Protein AF-A0A4Q5QTH7-F1 (afdb_monomer_lite)

Structure (mmCIF, N/CA/C/O backbone):
data_AF-A0A4Q5QTH7-F1
#
_entry.id   AF-A0A4Q5QTH7-F1
#
loop_
_atom_site.group_PDB
_atom_site.id
_atom_site.type_symbol
_atom_site.label_atom_id
_atom_site.label_alt_id
_atom_site.label_comp_id
_atom_site.label_asym_id
_atom_site.label_entity_id
_atom_site.label_seq_id
_atom_site.pdbx_PDB_ins_code
_atom_site.Cartn_x
_atom_site.Cartn_y
_atom_site.Cartn_z
_atom_site.occupancy
_atom_site.B_iso_or_equiv
_atom_site.auth_seq_id
_atom_site.auth_comp_id
_atom_site.auth_asym_id
_atom_site.auth_atom_id
_atom_site.pdbx_PDB_model_num
ATOM 1 N N . MET A 1 1 ? 32.633 -21.355 -41.046 1.00 41.00 1 MET A N 1
ATOM 2 C CA . MET A 1 1 ? 32.761 -20.347 -39.977 1.00 41.00 1 MET A CA 1
ATOM 3 C C . MET A 1 1 ? 32.276 -21.017 -38.715 1.00 41.00 1 MET A C 1
ATOM 5 O O . MET A 1 1 ? 31.146 -21.475 -38.697 1.00 41.00 1 MET A O 1
ATOM 9 N N . THR A 1 2 ? 33.165 -21.225 -37.752 1.00 43.25 2 THR A N 1
ATOM 10 C CA . THR A 1 2 ? 32.831 -21.816 -36.454 1.00 43.25 2 THR A CA 1
ATOM 11 C C . THR A 1 2 ? 31.879 -20.875 -35.725 1.00 43.25 2 THR A C 1
ATOM 13 O O . THR A 1 2 ? 32.280 -19.753 -35.422 1.00 43.25 2 THR A O 1
ATOM 16 N N . GLU A 1 3 ? 30.641 -21.305 -35.476 1.00 48.81 3 GLU A N 1
ATOM 17 C CA . GLU A 1 3 ? 29.753 -20.651 -34.514 1.00 48.81 3 GLU A CA 1
ATOM 18 C C . GLU A 1 3 ? 30.485 -20.621 -33.170 1.00 48.81 3 GLU A C 1
ATOM 20 O O . GLU A 1 3 ? 30.656 -21.641 -32.500 1.00 48.81 3 GLU A O 1
ATOM 25 N N . HIS A 1 4 ? 31.020 -19.460 -32.798 1.00 58.44 4 HIS A N 1
ATOM 26 C CA . HIS A 1 4 ? 31.373 -19.224 -31.411 1.00 58.44 4 HIS A CA 1
ATOM 27 C C . HIS A 1 4 ? 30.056 -19.227 -30.644 1.00 58.44 4 HIS A C 1
ATOM 29 O O . HIS A 1 4 ? 29.293 -18.275 -30.756 1.00 58.44 4 HIS A O 1
ATOM 35 N N . ASN A 1 5 ? 29.784 -20.314 -29.912 1.00 58.47 5 ASN A N 1
ATOM 36 C CA . ASN A 1 5 ? 28.725 -20.352 -28.909 1.00 58.47 5 ASN A CA 1
ATOM 37 C C . ASN A 1 5 ? 28.879 -19.108 -28.032 1.00 58.47 5 ASN A C 1
ATOM 39 O O . ASN A 1 5 ? 29.852 -18.997 -27.278 1.00 58.47 5 ASN A O 1
ATOM 43 N N . ILE A 1 6 ? 27.956 -18.161 -28.192 1.00 60.72 6 ILE A N 1
ATOM 44 C CA . ILE A 1 6 ? 27.879 -16.956 -27.376 1.00 60.72 6 ILE A CA 1
ATOM 45 C C . ILE A 1 6 ? 27.699 -17.451 -25.944 1.00 60.72 6 ILE A C 1
ATOM 47 O O . ILE A 1 6 ? 26.790 -18.218 -25.632 1.00 60.72 6 ILE A O 1
ATOM 51 N N . ARG A 1 7 ? 28.678 -17.150 -25.094 1.00 61.97 7 ARG A N 1
ATOM 52 C CA . ARG A 1 7 ? 28.708 -17.658 -23.728 1.00 61.97 7 ARG A CA 1
ATOM 53 C C . ARG A 1 7 ? 27.873 -16.707 -22.885 1.00 61.97 7 ARG A C 1
ATOM 55 O O . ARG A 1 7 ? 28.372 -15.642 -22.535 1.00 61.97 7 ARG A O 1
ATOM 62 N N . ASN A 1 8 ? 26.640 -17.098 -22.574 1.00 69.25 8 ASN A N 1
ATOM 63 C CA . ASN A 1 8 ? 25.758 -16.328 -21.697 1.00 69.25 8 ASN A CA 1
ATOM 64 C C . ASN A 1 8 ? 26.494 -15.980 -20.396 1.00 69.25 8 ASN A C 1
ATOM 66 O O . ASN A 1 8 ? 27.063 -16.855 -19.728 1.00 69.25 8 ASN A O 1
ATOM 70 N N . PHE A 1 9 ? 26.526 -14.691 -20.063 1.00 83.19 9 PHE A N 1
ATOM 71 C CA . PHE A 1 9 ? 27.182 -14.200 -18.859 1.00 83.19 9 PHE A CA 1
ATOM 72 C C . PHE A 1 9 ? 26.197 -14.269 -17.698 1.00 83.19 9 PHE A C 1
ATOM 74 O O . PHE A 1 9 ? 25.163 -13.607 -17.705 1.00 83.19 9 PHE A O 1
ATOM 81 N N . ALA A 1 10 ? 26.529 -15.072 -16.688 1.00 87.06 10 ALA A N 1
ATOM 82 C CA . ALA A 1 10 ? 25.756 -15.136 -15.458 1.00 87.06 10 ALA A CA 1
ATOM 83 C C . ALA A 1 10 ? 26.236 -14.053 -14.479 1.00 87.06 10 ALA A C 1
ATOM 85 O O . ALA A 1 10 ? 27.393 -14.074 -14.048 1.00 87.06 10 ALA A O 1
ATOM 86 N N . ILE A 1 11 ? 25.351 -13.130 -14.103 1.00 92.31 11 ILE A N 1
ATOM 87 C CA . ILE A 1 11 ? 25.601 -12.097 -13.092 1.00 92.31 11 ILE A CA 1
ATOM 88 C C . ILE A 1 11 ? 24.701 -12.346 -11.887 1.00 92.31 11 ILE A C 1
ATOM 90 O O . ILE A 1 11 ? 23.511 -12.620 -12.012 1.00 92.31 11 ILE A O 1
ATOM 94 N N . ASN A 1 12 ? 25.281 -12.237 -10.695 1.00 90.31 12 ASN A N 1
ATOM 95 C CA . ASN A 1 12 ? 24.546 -12.322 -9.443 1.00 90.31 12 ASN A CA 1
ATOM 96 C C . ASN A 1 12 ? 24.307 -10.908 -8.908 1.00 90.31 12 ASN A C 1
ATOM 98 O O . ASN A 1 12 ? 25.250 -10.223 -8.512 1.00 90.31 12 ASN A O 1
ATOM 102 N N . PHE A 1 13 ? 23.052 -10.479 -8.905 1.00 89.62 13 PHE A N 1
ATOM 103 C CA . PHE A 1 13 ? 22.629 -9.200 -8.359 1.00 89.62 13 PHE A CA 1
ATOM 104 C C . PHE A 1 13 ? 22.101 -9.409 -6.936 1.00 89.62 13 PHE A C 1
ATOM 106 O O . PHE A 1 13 ? 21.107 -10.104 -6.732 1.00 89.62 13 PHE A O 1
ATOM 113 N N . GLY A 1 14 ? 22.770 -8.814 -5.945 1.00 86.75 14 GLY A N 1
ATOM 114 C CA . GLY A 1 14 ? 22.436 -8.963 -4.525 1.00 86.75 14 GLY A CA 1
ATOM 115 C C . GLY A 1 14 ? 23.261 -10.040 -3.792 1.00 86.75 14 GLY A C 1
ATOM 116 O O . GLY A 1 14 ? 24.240 -10.555 -4.334 1.00 86.75 14 GLY A O 1
ATOM 117 N N . PRO A 1 15 ? 22.923 -10.371 -2.529 1.00 80.31 15 PRO A N 1
ATOM 118 C CA . PRO A 1 15 ? 21.729 -9.939 -1.794 1.00 80.31 15 PRO A CA 1
ATOM 119 C C . PRO A 1 15 ? 21.797 -8.503 -1.255 1.00 80.31 15 PRO A C 1
ATOM 121 O O . PRO A 1 15 ? 20.768 -7.941 -0.900 1.00 80.31 15 PRO A O 1
ATOM 124 N N . GLN A 1 16 ? 22.992 -7.906 -1.204 1.00 88.19 16 GLN A N 1
ATOM 125 C CA . GLN A 1 16 ? 23.204 -6.532 -0.752 1.00 88.19 16 GLN A CA 1
ATOM 126 C C . GLN A 1 16 ? 23.424 -5.618 -1.961 1.00 88.19 16 GLN A C 1
ATOM 128 O O . GLN A 1 16 ? 24.524 -5.542 -2.502 1.00 88.19 16 GLN A O 1
ATOM 133 N N . HIS A 1 17 ? 22.368 -4.934 -2.394 1.00 89.25 17 HIS A N 1
ATOM 134 C CA . HIS A 1 17 ? 22.435 -3.918 -3.442 1.00 89.25 17 HIS A CA 1
ATOM 135 C C . HIS A 1 17 ? 21.378 -2.831 -3.172 1.00 89.25 17 HIS A C 1
ATOM 137 O O . HIS A 1 17 ? 20.267 -3.190 -2.785 1.00 89.25 17 HIS A O 1
ATOM 143 N N . PRO A 1 18 ? 21.664 -1.529 -3.383 1.00 86.50 18 PRO A N 1
ATOM 144 C CA . PRO A 1 18 ? 20.708 -0.452 -3.096 1.00 86.50 18 PRO A CA 1
ATOM 145 C C . PRO A 1 18 ? 19.332 -0.644 -3.750 1.00 86.50 18 PRO A C 1
ATOM 147 O O . PRO A 1 18 ? 18.316 -0.559 -3.073 1.00 86.50 18 PRO A O 1
ATOM 150 N N . ALA A 1 19 ? 19.302 -1.018 -5.032 1.00 86.44 19 ALA A N 1
ATOM 151 C CA . ALA A 1 19 ? 18.059 -1.248 -5.778 1.00 86.44 19 ALA A CA 1
ATOM 152 C C . ALA A 1 19 ? 17.336 -2.579 -5.453 1.00 86.44 19 ALA A C 1
ATOM 154 O O . ALA A 1 19 ? 16.327 -2.897 -6.072 1.00 86.44 19 ALA A O 1
ATOM 155 N N . ALA A 1 20 ? 17.840 -3.386 -4.510 1.00 86.12 20 ALA A N 1
ATOM 156 C CA . ALA A 1 20 ? 17.169 -4.618 -4.079 1.00 86.12 20 ALA A CA 1
ATOM 157 C C . ALA A 1 20 ? 16.092 -4.375 -3.004 1.00 86.12 20 ALA A C 1
ATOM 159 O O . ALA A 1 20 ? 15.311 -5.286 -2.735 1.00 86.12 20 ALA A O 1
ATOM 160 N N . HIS A 1 21 ? 16.068 -3.185 -2.380 1.00 87.62 21 HIS A N 1
ATOM 161 C CA . HIS A 1 21 ? 15.090 -2.768 -1.357 1.00 87.62 21 HIS A CA 1
ATOM 162 C C . HIS A 1 21 ? 14.773 -3.840 -0.309 1.00 87.62 21 HIS A C 1
ATOM 164 O O . HIS A 1 21 ? 13.626 -4.220 -0.091 1.00 87.62 21 HIS A O 1
ATOM 170 N N . GLY A 1 22 ? 15.819 -4.343 0.346 1.00 87.50 22 GLY A N 1
ATOM 171 C CA . GLY A 1 22 ? 15.727 -5.428 1.316 1.00 87.50 22 GLY A CA 1
ATOM 172 C C . GLY A 1 22 ? 16.774 -6.491 1.024 1.00 87.50 22 GLY A C 1
ATOM 173 O O . GLY A 1 22 ? 17.955 -6.181 0.890 1.00 87.50 22 GLY A O 1
ATOM 174 N N . VAL A 1 23 ? 16.342 -7.749 0.947 1.00 89.75 23 VAL A N 1
ATOM 175 C CA . VAL A 1 23 ? 17.214 -8.897 0.673 1.00 89.75 23 VAL A CA 1
ATOM 176 C C . VAL A 1 23 ? 16.673 -9.690 -0.509 1.00 89.75 23 VAL A C 1
ATOM 178 O O . VAL A 1 23 ? 15.813 -10.556 -0.362 1.00 89.75 23 VAL A O 1
ATOM 181 N N . LEU A 1 24 ? 17.196 -9.390 -1.695 1.00 93.00 24 LEU A N 1
ATOM 182 C CA . LEU A 1 24 ? 16.836 -10.066 -2.936 1.00 93.00 24 LEU A CA 1
ATOM 183 C C . LEU A 1 24 ? 18.104 -10.468 -3.676 1.00 93.00 24 LEU A C 1
ATOM 185 O O . LEU A 1 24 ? 19.009 -9.655 -3.852 1.00 93.00 24 LEU A O 1
ATOM 189 N N . ARG A 1 25 ? 18.152 -11.723 -4.120 1.00 93.81 25 ARG A N 1
ATOM 190 C CA . ARG A 1 25 ? 19.216 -12.241 -4.971 1.00 93.81 25 ARG A CA 1
ATOM 191 C C . ARG A 1 25 ? 18.622 -12.605 -6.328 1.00 93.81 25 ARG A C 1
ATOM 193 O O . ARG A 1 25 ? 17.749 -13.461 -6.392 1.00 93.81 25 ARG A O 1
ATOM 200 N N . LEU A 1 26 ? 19.098 -11.983 -7.399 1.00 94.31 26 LEU A N 1
ATOM 201 C CA . LEU A 1 26 ? 18.708 -12.306 -8.771 1.00 94.31 26 LEU A CA 1
ATOM 202 C C . LEU A 1 26 ? 19.907 -12.911 -9.497 1.00 94.31 26 LEU A C 1
ATOM 204 O O . LEU A 1 26 ? 20.957 -12.274 -9.601 1.00 94.31 26 LEU A O 1
ATOM 208 N N . VAL A 1 27 ? 19.752 -14.131 -10.003 1.00 94.00 27 VAL A N 1
ATOM 209 C CA . VAL A 1 27 ? 20.721 -14.731 -10.923 1.00 94.00 27 VAL A CA 1
ATOM 210 C C . VAL A 1 27 ? 20.257 -14.411 -12.339 1.00 94.00 27 VAL A C 1
ATOM 212 O O . VAL A 1 27 ? 19.220 -14.901 -12.783 1.00 94.00 27 VAL A O 1
ATOM 215 N N . LEU A 1 28 ? 20.994 -13.533 -13.013 1.00 94.12 28 LEU A N 1
ATOM 216 C CA . LEU A 1 28 ? 20.686 -13.039 -14.351 1.00 94.12 28 LEU A CA 1
ATOM 217 C C . LEU A 1 28 ? 21.586 -13.729 -15.369 1.00 94.12 28 LEU A C 1
ATOM 219 O O . LEU A 1 28 ? 22.801 -13.751 -15.188 1.00 94.12 28 LEU A O 1
ATOM 223 N N . GLU A 1 29 ? 21.001 -14.250 -16.440 1.00 93.62 29 GLU A N 1
ATOM 224 C CA . GLU A 1 29 ? 21.725 -14.718 -17.621 1.00 93.62 29 GLU A CA 1
ATOM 225 C C . GLU A 1 29 ? 21.546 -13.684 -18.727 1.00 93.62 29 GLU A C 1
ATOM 227 O O . GLU A 1 29 ? 20.421 -13.381 -19.134 1.00 93.62 29 GLU A O 1
ATOM 232 N N . LEU A 1 30 ? 22.667 -13.103 -19.151 1.00 92.25 30 LEU A N 1
ATOM 233 C CA . LEU A 1 30 ? 22.705 -11.984 -20.082 1.00 92.25 30 LEU A CA 1
ATOM 234 C C . LEU A 1 30 ? 23.365 -12.392 -21.401 1.00 92.25 30 LEU A C 1
ATOM 236 O O . LEU A 1 30 ? 24.428 -13.026 -21.392 1.00 92.25 30 LEU A O 1
ATOM 240 N N . ASP A 1 31 ? 22.774 -11.934 -22.503 1.00 90.56 31 ASP A N 1
ATOM 241 C CA . ASP A 1 31 ? 23.424 -11.824 -23.808 1.00 90.56 31 ASP A CA 1
ATOM 242 C C . ASP A 1 31 ? 23.703 -10.339 -24.092 1.00 90.56 31 ASP A C 1
ATOM 244 O O . ASP A 1 31 ? 22.819 -9.554 -24.449 1.00 90.5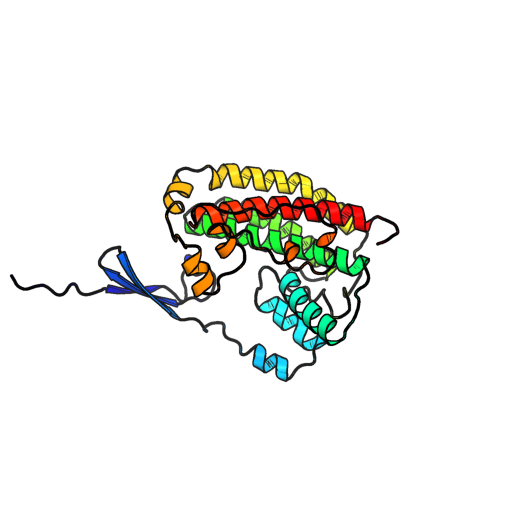6 31 ASP A O 1
ATOM 248 N N . GLY A 1 32 ? 24.939 -9.914 -23.817 1.00 89.38 32 GLY A N 1
ATOM 249 C CA . GLY A 1 32 ? 25.312 -8.501 -23.829 1.00 89.38 32 GLY A CA 1
ATOM 250 C C . GLY A 1 32 ? 24.527 -7.693 -22.788 1.00 89.38 32 GLY A C 1
ATOM 251 O O . GLY A 1 32 ? 24.768 -7.823 -21.589 1.00 89.38 32 GLY A O 1
ATOM 252 N N . GLU A 1 33 ? 23.611 -6.841 -23.256 1.00 90.69 33 GLU A N 1
ATOM 253 C CA . GLU A 1 33 ? 22.727 -6.008 -22.419 1.00 90.69 33 GLU A CA 1
ATOM 254 C C . GLU A 1 33 ? 21.307 -6.588 -22.277 1.00 90.69 33 GLU A C 1
ATOM 256 O O . GLU A 1 33 ? 20.507 -6.082 -21.488 1.00 90.69 33 GLU A O 1
ATOM 261 N N . ILE A 1 34 ? 20.976 -7.643 -23.031 1.00 92.44 34 ILE A N 1
ATOM 262 C CA . ILE A 1 34 ? 19.650 -8.265 -23.035 1.00 92.44 34 ILE A CA 1
ATOM 263 C C . ILE A 1 34 ? 19.598 -9.337 -21.944 1.00 92.44 34 ILE A C 1
ATOM 265 O O . ILE A 1 34 ? 20.469 -10.202 -21.854 1.00 92.44 34 ILE A O 1
ATOM 269 N N . VAL A 1 35 ? 18.553 -9.290 -21.115 1.00 93.81 35 VAL A N 1
ATOM 270 C CA . VAL A 1 35 ? 18.281 -10.320 -20.104 1.00 93.81 35 VAL A CA 1
ATOM 271 C C . VAL A 1 35 ? 17.532 -11.476 -20.767 1.00 93.81 35 VAL A C 1
ATOM 273 O O . VAL A 1 35 ? 16.372 -11.315 -21.136 1.00 93.81 35 VAL A O 1
ATOM 276 N N . GLU A 1 36 ? 18.169 -12.642 -20.893 1.00 93.69 36 GLU A N 1
ATOM 277 C CA . GLU A 1 36 ? 17.516 -13.847 -21.428 1.00 93.69 36 GLU A CA 1
ATOM 278 C C . GLU A 1 36 ? 16.757 -14.615 -20.344 1.00 93.69 36 GLU A C 1
ATOM 280 O O . GLU A 1 36 ? 15.660 -15.126 -20.575 1.00 93.69 36 GLU A O 1
ATOM 285 N N . ARG A 1 37 ? 17.336 -14.695 -19.140 1.00 94.12 37 ARG A N 1
ATOM 286 C CA . ARG A 1 37 ? 16.732 -15.394 -18.004 1.00 94.12 37 ARG A CA 1
ATOM 287 C C . ARG A 1 37 ? 17.010 -14.671 -16.699 1.00 94.12 37 ARG A C 1
ATOM 289 O O . ARG A 1 37 ? 18.123 -14.218 -16.444 1.00 94.12 37 ARG A O 1
ATOM 296 N N . VAL A 1 38 ? 15.996 -14.636 -15.840 1.00 94.75 38 VAL A N 1
ATOM 297 C CA . VAL A 1 38 ? 16.111 -14.208 -14.446 1.00 94.75 38 VAL A CA 1
ATOM 298 C C . VAL A 1 38 ? 15.614 -15.322 -13.534 1.00 94.75 38 VAL A C 1
ATOM 300 O O . VAL A 1 38 ? 14.509 -15.829 -13.709 1.00 94.75 38 VAL A O 1
ATOM 303 N N . ASP A 1 39 ? 16.436 -15.697 -12.560 1.00 95.56 39 ASP A N 1
ATOM 304 C CA . ASP A 1 39 ? 16.072 -16.623 -11.489 1.00 95.56 39 ASP A CA 1
ATOM 305 C C . ASP A 1 39 ? 16.113 -15.882 -10.135 1.00 95.56 39 ASP A C 1
ATOM 307 O O . ASP A 1 39 ? 17.201 -15.624 -9.596 1.00 95.56 39 ASP A O 1
ATOM 311 N N . PRO A 1 40 ? 14.950 -15.448 -9.605 1.00 95.25 40 PRO A N 1
ATOM 312 C CA . PRO A 1 40 ? 14.865 -14.734 -8.339 1.00 95.25 40 PRO A CA 1
ATOM 313 C C . PRO A 1 40 ? 14.928 -15.690 -7.142 1.00 95.25 40 PRO A C 1
ATOM 315 O O . PRO A 1 40 ? 13.972 -16.389 -6.806 1.00 95.25 40 PRO A O 1
ATOM 318 N N . HIS A 1 41 ? 16.049 -15.663 -6.427 1.00 94.69 41 HIS A N 1
ATOM 319 C CA . HIS A 1 41 ? 16.258 -16.435 -5.203 1.00 94.69 41 HIS A CA 1
ATOM 320 C C . HIS A 1 41 ? 15.689 -15.663 -4.011 1.00 94.69 41 HIS A C 1
ATOM 322 O O . HIS A 1 41 ? 16.315 -14.743 -3.474 1.00 94.69 41 HIS A O 1
ATOM 328 N N . ILE A 1 42 ? 14.483 -16.052 -3.601 1.00 95.12 42 ILE A N 1
ATOM 329 C CA . ILE A 1 42 ? 13.778 -15.518 -2.428 1.00 95.12 42 ILE A CA 1
ATOM 330 C C . ILE A 1 42 ? 13.987 -16.403 -1.188 1.00 95.12 42 ILE A C 1
ATOM 332 O O . ILE A 1 42 ? 14.631 -17.447 -1.240 1.00 95.12 42 ILE A O 1
ATOM 336 N N . GLY A 1 43 ? 13.443 -15.982 -0.042 1.00 94.00 43 GLY A N 1
ATOM 337 C CA . GLY A 1 43 ? 13.485 -16.757 1.206 1.00 94.00 43 GLY A CA 1
ATOM 338 C C . GLY A 1 43 ? 14.570 -16.329 2.198 1.00 94.00 43 GLY A C 1
ATOM 339 O O . GLY A 1 43 ? 14.577 -16.805 3.327 1.00 94.00 43 GLY A O 1
ATOM 340 N N . LEU A 1 44 ? 15.418 -15.358 1.846 1.00 93.06 44 LEU A N 1
ATOM 341 C CA . LEU A 1 44 ? 16.414 -14.778 2.762 1.00 93.06 44 LEU A CA 1
ATOM 342 C C . LEU A 1 44 ? 15.781 -14.085 3.985 1.00 93.06 44 LEU A C 1
ATOM 344 O O . LEU A 1 44 ? 16.416 -13.980 5.030 1.00 93.06 44 LEU A O 1
ATOM 348 N N . LEU A 1 45 ? 14.523 -13.644 3.862 1.00 94.69 45 LEU A N 1
ATOM 349 C CA . LEU A 1 45 ? 13.709 -13.097 4.954 1.00 94.69 45 LEU A CA 1
ATOM 350 C C . LEU A 1 45 ? 12.592 -14.062 5.400 1.00 94.69 45 LEU A C 1
ATOM 352 O O . LEU A 1 45 ? 11.646 -13.658 6.078 1.00 94.69 45 LEU A O 1
ATOM 356 N N . HIS A 1 46 ? 12.659 -15.342 5.019 1.00 95.62 46 HIS A N 1
ATOM 357 C CA . HIS A 1 46 ? 11.703 -16.335 5.498 1.00 95.62 46 HIS A CA 1
ATOM 358 C C . HIS A 1 46 ? 11.946 -16.610 6.987 1.00 95.62 46 HIS A C 1
ATOM 360 O O . HIS A 1 46 ? 13.031 -17.015 7.395 1.00 95.62 46 HIS A O 1
ATOM 366 N N . ARG A 1 47 ? 10.917 -16.383 7.809 1.00 94.00 47 ARG A N 1
ATOM 367 C CA . ARG A 1 47 ? 10.988 -16.492 9.278 1.00 94.00 47 ARG A CA 1
ATOM 368 C C . ARG A 1 47 ? 10.093 -17.591 9.856 1.00 94.00 47 ARG A C 1
ATOM 370 O O . ARG A 1 47 ? 9.930 -17.653 11.070 1.00 94.00 47 ARG A O 1
ATOM 377 N N . GLY A 1 48 ? 9.472 -18.421 9.011 1.00 95.75 48 GLY A N 1
ATOM 378 C CA . GLY A 1 48 ? 8.512 -19.435 9.461 1.00 95.75 48 GLY A CA 1
ATOM 379 C C . GLY A 1 48 ? 7.295 -18.838 10.180 1.00 95.75 48 GLY A C 1
ATOM 380 O O . GLY A 1 48 ? 6.797 -19.426 11.136 1.00 95.75 48 GLY A O 1
ATOM 381 N N . THR A 1 49 ? 6.838 -17.649 9.764 1.00 96.06 49 THR A N 1
ATOM 382 C CA . THR A 1 49 ? 5.770 -16.902 10.450 1.00 96.06 49 THR A CA 1
ATOM 383 C C . THR A 1 49 ? 4.477 -17.708 10.571 1.00 96.06 49 THR A C 1
ATOM 385 O O . THR A 1 49 ? 3.899 -17.753 11.652 1.00 96.06 49 THR A O 1
ATOM 388 N N . GLU A 1 50 ? 4.060 -18.402 9.510 1.00 96.19 50 GLU A N 1
ATOM 389 C CA . GLU A 1 50 ? 2.877 -19.276 9.533 1.00 96.19 50 GLU A CA 1
ATOM 390 C C . GLU A 1 50 ? 2.990 -20.370 10.604 1.00 96.19 50 GLU A C 1
ATOM 392 O O . GLU A 1 50 ? 2.053 -20.593 11.368 1.00 96.19 50 GLU A O 1
ATOM 397 N N . LYS A 1 51 ? 4.181 -20.965 10.755 1.00 97.31 51 LYS A N 1
ATOM 398 C CA . LYS A 1 51 ? 4.430 -22.009 11.748 1.00 97.31 51 LYS A CA 1
ATOM 399 C C . LYS A 1 51 ? 4.375 -21.467 13.169 1.00 97.31 51 LYS A C 1
ATOM 401 O O . LYS A 1 51 ? 3.881 -22.133 14.073 1.00 97.31 51 LYS A O 1
ATOM 406 N N . LEU A 1 52 ? 4.879 -20.253 13.380 1.00 96.44 52 LEU A N 1
ATOM 407 C CA . LEU A 1 52 ? 4.792 -19.595 14.680 1.00 96.44 52 LEU A CA 1
ATOM 408 C C . LEU A 1 52 ? 3.341 -19.277 15.047 1.00 96.44 52 LEU A C 1
ATOM 410 O O . LEU A 1 52 ? 2.984 -19.444 16.211 1.00 96.44 52 LEU A O 1
ATOM 414 N N . ILE A 1 53 ? 2.514 -18.872 14.079 1.00 97.00 53 ILE A N 1
ATOM 415 C CA . ILE A 1 53 ? 1.095 -18.562 14.297 1.00 97.00 53 ILE A CA 1
ATOM 416 C C . ILE A 1 53 ? 0.323 -19.792 14.795 1.00 97.00 53 ILE A C 1
ATOM 418 O O . ILE A 1 53 ? -0.494 -19.642 15.699 1.00 97.00 53 ILE A O 1
ATOM 422 N N . GLU A 1 54 ? 0.629 -21.005 14.318 1.00 96.94 54 GLU A N 1
ATOM 423 C CA . GLU A 1 54 ? -0.000 -22.250 14.813 1.00 96.94 54 GLU A CA 1
ATOM 424 C C . GLU A 1 54 ? 0.167 -22.463 16.330 1.00 96.94 54 GLU A C 1
ATOM 426 O O . GLU A 1 54 ? -0.661 -23.104 16.974 1.00 96.94 54 GLU A O 1
ATOM 431 N N . HIS A 1 55 ? 1.237 -21.922 16.917 1.00 97.06 55 HIS A N 1
ATOM 432 C CA . HIS A 1 55 ? 1.539 -22.031 18.345 1.00 97.06 55 HIS A CA 1
ATOM 433 C C . HIS A 1 55 ? 1.055 -20.821 19.165 1.00 97.06 55 HIS A C 1
ATOM 435 O O . HIS A 1 55 ? 1.424 -20.685 20.337 1.00 97.06 55 HIS A O 1
ATOM 441 N N . LYS A 1 56 ? 0.277 -19.912 18.566 1.00 96.12 56 LYS A N 1
ATOM 442 C CA . LYS A 1 56 ? -0.214 -18.675 19.189 1.00 96.12 56 LYS A CA 1
ATOM 443 C C . LYS A 1 56 ? -1.732 -18.593 19.103 1.00 96.12 56 LYS A C 1
ATOM 445 O O . LYS A 1 56 ? -2.363 -19.143 18.210 1.00 96.12 56 LYS A O 1
ATOM 450 N N . THR A 1 57 ? -2.335 -17.876 20.046 1.00 96.75 57 THR A N 1
ATOM 451 C CA . THR A 1 57 ? -3.761 -17.538 19.952 1.00 96.75 57 THR A CA 1
ATOM 452 C C . THR A 1 57 ? -3.985 -16.456 18.894 1.00 96.75 57 THR A C 1
ATOM 454 O O . THR A 1 57 ? -3.061 -15.711 18.573 1.00 96.75 57 THR A O 1
ATOM 457 N N . TYR A 1 58 ? -5.216 -16.299 18.398 1.00 94.75 58 TYR A N 1
ATOM 458 C CA . TYR A 1 58 ? -5.549 -15.278 17.392 1.00 94.75 58 TYR A CA 1
ATOM 459 C C . TYR A 1 58 ? -5.081 -13.864 17.778 1.00 94.75 58 TYR A C 1
ATOM 461 O O . TYR A 1 58 ? -4.478 -13.173 16.964 1.00 94.75 58 TYR A O 1
ATOM 469 N N . LEU A 1 59 ? -5.268 -13.455 19.038 1.00 93.75 59 LEU A N 1
ATOM 470 C CA . LEU A 1 59 ? -4.838 -12.135 19.517 1.00 93.75 59 LEU A CA 1
ATOM 471 C C . LEU A 1 59 ? -3.308 -11.991 19.591 1.00 93.75 59 LEU A C 1
ATOM 473 O O . LEU A 1 59 ? -2.765 -10.910 19.364 1.00 93.75 59 LEU A O 1
ATOM 477 N N . GLN A 1 60 ? -2.607 -13.077 19.923 1.00 94.56 60 GLN A N 1
ATOM 478 C CA . GLN A 1 60 ? -1.143 -13.125 19.911 1.00 94.56 60 GLN A CA 1
ATOM 479 C C . GLN A 1 60 ? -0.580 -13.218 18.487 1.00 94.56 60 GLN A C 1
ATOM 481 O O . GLN A 1 60 ? 0.583 -12.880 18.279 1.00 94.56 60 GLN A O 1
ATOM 486 N N . ALA A 1 61 ? -1.386 -13.684 17.530 1.00 95.75 61 ALA A N 1
ATOM 487 C CA . ALA A 1 61 ? -1.018 -13.822 16.131 1.00 95.75 61 ALA A CA 1
ATOM 488 C C . ALA A 1 61 ? -1.118 -12.499 15.352 1.00 95.75 61 ALA A C 1
ATOM 490 O O . ALA A 1 61 ? -0.319 -12.297 14.443 1.00 95.75 61 ALA A O 1
ATOM 491 N N . THR A 1 62 ? -2.021 -11.580 15.728 1.00 93.62 62 THR A N 1
ATOM 492 C CA . THR A 1 62 ? -2.212 -10.276 15.053 1.00 93.62 62 THR A CA 1
ATOM 493 C C . THR A 1 62 ? -0.898 -9.541 14.734 1.00 93.62 62 THR A C 1
ATOM 495 O O . THR A 1 62 ? -0.681 -9.245 13.564 1.00 93.62 62 THR A O 1
ATOM 498 N N . PRO A 1 63 ? 0.057 -9.373 15.674 1.00 94.75 63 PRO A N 1
ATOM 499 C CA . PRO A 1 63 ? 1.288 -8.610 15.429 1.00 94.75 63 PRO A CA 1
ATOM 500 C C . PRO A 1 63 ? 2.256 -9.244 14.421 1.00 94.75 63 PRO A C 1
ATOM 502 O O . PRO A 1 63 ? 3.299 -8.662 14.109 1.00 94.75 63 PRO A O 1
ATOM 505 N N . TYR A 1 64 ? 2.027 -10.491 14.000 1.00 95.56 64 TYR A N 1
ATOM 506 C CA . TYR A 1 64 ? 2.815 -11.082 12.921 1.00 95.56 64 TYR A CA 1
ATOM 507 C C . TYR A 1 64 ? 2.435 -10.477 11.569 1.00 95.56 64 TYR A C 1
ATOM 509 O O . TYR A 1 64 ? 3.318 -10.350 10.723 1.00 95.56 64 TYR A O 1
ATOM 517 N N . PHE A 1 65 ? 1.177 -10.059 11.391 1.00 94.88 65 PHE A N 1
ATOM 518 C CA . PHE A 1 65 ? 0.674 -9.473 10.149 1.00 94.88 65 PHE A CA 1
ATOM 519 C C . PHE A 1 65 ? 1.233 -8.064 9.914 1.00 94.88 65 PHE A C 1
ATOM 521 O O . PHE A 1 65 ? 1.693 -7.796 8.806 1.00 94.88 65 PHE A O 1
ATOM 528 N N . ASP A 1 66 ? 1.387 -7.240 10.959 1.00 90.75 66 ASP A N 1
ATOM 529 C CA . ASP A 1 66 ? 2.047 -5.918 10.909 1.00 90.75 66 ASP A CA 1
ATOM 530 C C . ASP A 1 66 ? 3.492 -5.988 10.380 1.00 90.75 66 ASP A C 1
ATOM 532 O O . ASP A 1 66 ? 4.104 -4.976 10.038 1.00 90.75 66 ASP A O 1
ATOM 536 N N . ARG A 1 67 ? 4.100 -7.180 10.428 1.00 91.94 67 ARG A N 1
ATOM 537 C CA . ARG A 1 67 ? 5.509 -7.426 10.095 1.00 91.94 67 ARG A CA 1
ATOM 538 C C . ARG A 1 67 ? 5.698 -8.189 8.787 1.00 91.94 67 ARG A C 1
ATOM 540 O O . ARG A 1 67 ? 6.852 -8.492 8.463 1.00 91.94 67 ARG A O 1
ATOM 547 N N . LEU A 1 68 ? 4.618 -8.553 8.092 1.00 92.44 68 LEU A N 1
ATOM 548 C CA . LEU A 1 68 ? 4.687 -9.171 6.767 1.00 92.44 68 LEU A CA 1
ATOM 549 C C . LEU A 1 68 ? 4.955 -8.089 5.723 1.00 92.44 68 LEU A C 1
ATOM 551 O O . LEU A 1 68 ? 6.075 -7.991 5.226 1.00 92.44 68 LEU A O 1
ATOM 555 N N . ASP A 1 69 ? 3.964 -7.235 5.478 1.00 94.31 69 ASP A N 1
ATOM 556 C CA . ASP A 1 69 ? 4.165 -5.967 4.785 1.00 94.31 69 ASP A CA 1
ATOM 557 C C . ASP A 1 69 ? 4.369 -4.866 5.826 1.00 94.31 69 ASP A C 1
ATOM 559 O O . ASP A 1 69 ? 3.424 -4.344 6.417 1.00 94.31 69 ASP A O 1
ATOM 563 N N . TYR A 1 70 ? 5.635 -4.530 6.058 1.00 91.62 70 TYR A N 1
ATOM 564 C CA . TYR A 1 70 ? 6.033 -3.529 7.044 1.00 91.62 70 TYR A CA 1
ATOM 565 C C . TYR A 1 70 ? 5.732 -2.088 6.606 1.00 91.62 70 TYR A C 1
ATOM 567 O O . TYR A 1 70 ? 5.988 -1.164 7.375 1.00 91.62 70 TYR A O 1
ATOM 575 N N . VAL A 1 71 ? 5.240 -1.871 5.382 1.00 93.19 71 VAL A N 1
ATOM 576 C CA . VAL A 1 71 ? 4.920 -0.536 4.864 1.00 93.19 71 VAL A CA 1
ATOM 577 C C . VAL A 1 71 ? 3.464 -0.173 5.143 1.00 93.19 71 VAL A C 1
ATOM 579 O O . VAL A 1 71 ? 3.186 0.985 5.454 1.00 93.19 71 VAL A O 1
ATOM 582 N N . SER A 1 72 ? 2.556 -1.153 5.078 1.00 93.62 72 SER A N 1
ATOM 583 C CA . SER A 1 72 ? 1.121 -0.983 5.355 1.00 93.62 72 SER A CA 1
ATOM 584 C C . SER A 1 72 ? 0.616 -1.898 6.494 1.00 93.62 72 SER A C 1
ATOM 586 O O . SER A 1 72 ? -0.273 -2.730 6.301 1.00 93.62 72 SER A O 1
ATOM 588 N N . PRO A 1 73 ? 1.160 -1.762 7.720 1.00 93.75 73 PRO A N 1
ATOM 589 C CA . PRO A 1 73 ? 0.919 -2.718 8.804 1.00 93.75 73 PRO A CA 1
ATOM 590 C C . PRO A 1 73 ? -0.558 -2.816 9.210 1.00 93.75 73 PRO A C 1
ATOM 592 O O . PRO A 1 73 ? -1.081 -3.923 9.322 1.00 93.75 73 PRO A O 1
ATOM 595 N N . MET A 1 74 ? -1.270 -1.689 9.331 1.00 94.81 74 MET A N 1
ATOM 596 C CA . MET A 1 74 ? -2.695 -1.700 9.692 1.00 94.81 74 MET A CA 1
ATOM 597 C C . MET A 1 74 ? -3.572 -2.364 8.618 1.00 94.81 74 MET A C 1
ATOM 599 O O . MET A 1 74 ? -4.548 -3.031 8.950 1.00 94.81 74 MET A O 1
ATOM 603 N N . ASN A 1 75 ? -3.221 -2.259 7.332 1.00 96.12 75 ASN A N 1
ATOM 604 C CA . ASN A 1 75 ? -3.950 -2.943 6.258 1.00 96.12 75 ASN A CA 1
ATOM 605 C C . ASN A 1 75 ? -3.800 -4.473 6.369 1.00 96.12 75 ASN A C 1
ATOM 607 O O . ASN A 1 75 ? -4.754 -5.209 6.109 1.00 96.12 75 ASN A O 1
ATOM 611 N N . GLN A 1 76 ? -2.628 -4.957 6.796 1.00 95.50 76 GLN A N 1
ATOM 612 C CA . GLN A 1 76 ? -2.395 -6.384 7.049 1.00 95.50 76 GLN A CA 1
ATOM 613 C C . GLN A 1 76 ? -3.132 -6.872 8.302 1.00 95.50 76 GLN A C 1
ATOM 615 O O . GLN A 1 76 ? -3.755 -7.937 8.277 1.00 95.50 76 GLN A O 1
ATOM 620 N N . GLU A 1 77 ? -3.117 -6.080 9.380 1.00 94.88 77 GLU A N 1
ATOM 621 C CA . GLU A 1 77 ? -3.938 -6.335 10.572 1.00 94.88 77 GLU A CA 1
ATOM 622 C C . GLU A 1 77 ? -5.422 -6.443 10.202 1.00 94.88 77 GLU A C 1
ATOM 624 O O . GLU A 1 77 ? -6.122 -7.342 10.677 1.00 94.88 77 GLU A O 1
ATOM 629 N N . HIS A 1 78 ? -5.897 -5.546 9.329 1.00 96.06 78 HIS A N 1
ATOM 630 C CA . HIS A 1 78 ? -7.293 -5.484 8.906 1.00 96.06 78 HIS A CA 1
ATOM 631 C C . HIS A 1 78 ? -7.724 -6.757 8.194 1.00 96.06 78 HIS A C 1
ATOM 633 O O . HIS A 1 78 ? -8.734 -7.347 8.573 1.00 96.06 78 HIS A O 1
ATOM 639 N N . ALA A 1 79 ? -6.935 -7.225 7.224 1.00 95.69 79 ALA A N 1
ATOM 640 C CA . ALA A 1 79 ? -7.227 -8.454 6.493 1.00 95.69 79 ALA A CA 1
ATOM 641 C C . ALA A 1 79 ? -7.360 -9.666 7.434 1.00 95.69 79 ALA A C 1
ATOM 643 O O . ALA A 1 79 ? -8.280 -10.476 7.287 1.00 95.69 79 ALA A O 1
ATOM 644 N N . PHE A 1 80 ? -6.488 -9.767 8.442 1.00 95.94 80 PHE A N 1
ATOM 645 C CA . PHE A 1 80 ? -6.556 -10.842 9.431 1.00 95.94 80 PHE A CA 1
ATOM 646 C C . PHE A 1 80 ? -7.772 -10.711 10.362 1.00 95.94 80 PHE A C 1
ATOM 648 O O . PHE A 1 80 ? -8.467 -11.699 10.611 1.00 95.94 80 PHE A O 1
ATOM 655 N N . CYS A 1 81 ? -8.072 -9.497 10.837 1.00 95.50 81 CYS A N 1
ATOM 656 C CA . CYS A 1 81 ? -9.239 -9.238 11.683 1.00 95.50 81 CYS A CA 1
ATOM 657 C C . CYS A 1 81 ? -10.553 -9.532 10.951 1.00 95.50 81 CYS A C 1
ATOM 659 O O . CYS A 1 81 ? -11.400 -10.227 11.510 1.00 95.50 81 CYS A O 1
ATOM 661 N N . LEU A 1 82 ? -10.687 -9.102 9.691 1.00 95.69 82 LEU A N 1
ATOM 662 C CA . LEU A 1 82 ? -11.850 -9.397 8.847 1.00 95.69 82 LEU A CA 1
ATOM 663 C C . LEU A 1 82 ? -12.057 -10.904 8.666 1.00 95.69 82 LEU A C 1
ATOM 665 O O . LEU A 1 82 ? -13.187 -11.389 8.719 1.00 95.69 82 LEU A O 1
ATOM 669 N N . GLY A 1 83 ? -10.971 -11.663 8.485 1.00 95.19 83 GLY A N 1
ATOM 670 C CA . GLY A 1 83 ? -11.030 -13.123 8.410 1.00 95.19 83 GLY A CA 1
ATOM 671 C C . GLY A 1 83 ? -11.609 -13.747 9.683 1.00 95.19 83 GLY A C 1
ATOM 672 O O . GLY A 1 83 ? -12.510 -14.582 9.607 1.00 95.19 83 GLY A O 1
ATOM 673 N N . ILE A 1 84 ? -11.146 -13.306 10.855 1.00 95.25 84 ILE A N 1
ATOM 674 C CA . ILE A 1 84 ? -11.636 -13.791 12.155 1.00 95.25 84 ILE A CA 1
ATOM 675 C C . ILE A 1 84 ? -13.095 -13.381 12.386 1.00 95.25 84 ILE A C 1
ATOM 677 O O . ILE A 1 84 ? -13.909 -14.198 12.809 1.00 95.25 84 ILE A O 1
ATOM 681 N N . GLU A 1 85 ? -13.446 -12.133 12.086 1.00 95.81 85 GLU A N 1
ATOM 682 C CA . GLU A 1 85 ? -14.801 -11.597 12.251 1.00 95.81 85 GLU A CA 1
ATOM 683 C C . GLU A 1 85 ? -15.809 -12.334 11.373 1.00 95.81 85 GLU A C 1
ATOM 685 O O . GLU A 1 85 ? -16.889 -12.690 11.847 1.00 95.81 85 GLU A O 1
ATOM 690 N N . LYS A 1 86 ? -15.426 -12.662 10.133 1.00 95.25 86 LYS A N 1
ATOM 691 C CA . LYS A 1 86 ? -16.243 -13.469 9.224 1.00 95.25 86 LYS A CA 1
ATOM 692 C C . LYS A 1 86 ? -16.423 -14.905 9.719 1.00 95.25 86 LYS A C 1
ATOM 694 O O . LYS A 1 86 ? -17.516 -15.447 9.588 1.00 95.25 86 LYS A O 1
ATOM 699 N N . LEU A 1 87 ? -15.386 -15.512 10.304 1.00 96.06 87 LEU A N 1
ATOM 700 C CA . LEU A 1 87 ? -15.478 -16.850 10.906 1.00 96.06 87 LEU A CA 1
ATOM 701 C C . LEU A 1 87 ? -16.391 -16.873 12.141 1.00 96.06 87 LEU A C 1
ATOM 703 O O . LEU A 1 87 ? -17.089 -17.858 12.362 1.00 96.06 87 LEU A O 1
ATOM 707 N N . LEU A 1 88 ? -16.392 -15.798 12.934 1.00 95.44 88 LEU A N 1
ATOM 708 C CA . LEU A 1 88 ? -17.213 -15.674 14.142 1.00 95.44 88 LEU A CA 1
ATOM 709 C C . LEU A 1 88 ? -18.617 -15.101 13.879 1.00 95.44 88 LEU A C 1
ATOM 711 O O . LEU A 1 88 ? -19.450 -15.116 14.783 1.00 95.44 88 LEU A O 1
ATOM 715 N N . GLY A 1 89 ? -18.886 -14.588 12.675 1.00 93.69 89 GLY A N 1
ATOM 716 C CA . GLY A 1 89 ? -20.147 -13.918 12.342 1.00 93.69 89 GLY A CA 1
ATOM 717 C C . GLY A 1 89 ? -20.372 -12.616 13.121 1.00 93.69 89 GLY A C 1
ATOM 718 O O . GLY A 1 89 ? -21.515 -12.271 13.416 1.00 93.69 89 GLY A O 1
ATOM 719 N N . LEU A 1 90 ? -19.298 -11.913 13.495 1.00 92.69 90 LEU A N 1
ATOM 720 C CA . LEU A 1 90 ? -19.371 -10.681 14.284 1.00 92.69 90 LEU A CA 1
ATOM 721 C C . LEU A 1 90 ? -19.633 -9.466 13.391 1.00 92.69 90 LEU A C 1
ATOM 723 O O . LEU A 1 90 ? -19.018 -9.312 12.339 1.00 92.69 90 LEU A O 1
ATOM 727 N N . GLN A 1 91 ? -20.504 -8.569 13.854 1.00 91.19 91 GLN A N 1
ATOM 728 C CA . GLN A 1 91 ? -20.690 -7.251 13.250 1.00 91.19 91 GLN A CA 1
ATOM 729 C C . GLN A 1 91 ? -19.918 -6.203 14.051 1.00 91.19 91 GLN A C 1
ATOM 731 O O . GLN A 1 91 ? -20.131 -6.040 15.253 1.00 91.19 91 GLN A O 1
ATOM 736 N N . VAL A 1 92 ? -19.009 -5.504 13.376 1.00 93.81 92 VAL A N 1
ATOM 737 C CA . VAL A 1 92 ? -18.176 -4.454 13.970 1.00 93.81 92 VAL A CA 1
ATOM 738 C C . VAL A 1 92 ? -18.981 -3.148 14.070 1.00 93.81 92 VAL A C 1
ATOM 740 O O . VAL A 1 92 ? -19.716 -2.825 13.136 1.00 93.81 92 VAL A O 1
ATOM 743 N N . PRO A 1 93 ? -18.865 -2.367 15.164 1.00 93.88 93 PRO A N 1
ATOM 744 C CA . PRO A 1 93 ? -19.563 -1.087 15.293 1.00 93.88 93 PRO A CA 1
ATOM 745 C C . PRO A 1 93 ? -19.184 -0.096 14.185 1.00 93.88 93 PRO A C 1
ATOM 747 O O . PRO A 1 93 ? -18.004 0.033 13.865 1.00 93.88 93 PRO A O 1
ATOM 750 N N . ARG A 1 94 ? -20.154 0.678 13.674 1.00 93.44 94 ARG A N 1
ATOM 751 C CA . ARG A 1 94 ? -19.960 1.624 12.553 1.00 93.44 94 ARG A CA 1
ATOM 752 C C . ARG A 1 94 ? -18.763 2.558 12.735 1.00 93.44 94 ARG A C 1
ATOM 754 O O . ARG A 1 94 ? -17.940 2.688 11.835 1.00 93.44 94 ARG A O 1
ATOM 761 N N . ARG A 1 95 ? -18.618 3.142 13.927 1.00 94.06 95 ARG A N 1
ATOM 762 C CA . ARG A 1 95 ? -17.481 4.009 14.263 1.00 94.06 95 ARG A CA 1
ATOM 763 C C . ARG A 1 95 ? -16.134 3.298 14.090 1.00 94.06 95 ARG A C 1
ATOM 765 O O . ARG A 1 95 ? -15.210 3.862 13.518 1.00 94.06 95 ARG A O 1
ATOM 772 N N . ALA A 1 96 ? -16.027 2.041 14.521 1.00 94.88 96 ALA A N 1
ATOM 773 C CA . ALA A 1 96 ? -14.807 1.256 14.342 1.00 94.88 96 ALA A CA 1
ATOM 774 C C . ALA A 1 96 ? -14.545 0.928 12.862 1.00 94.88 96 ALA A C 1
ATOM 776 O O . ALA A 1 96 ? -13.388 0.929 12.446 1.00 94.88 96 ALA A O 1
ATOM 777 N N . GLN A 1 97 ? -15.591 0.717 12.055 1.00 95.06 97 GLN A N 1
ATOM 778 C CA . GLN A 1 97 ? -15.454 0.539 10.604 1.00 95.06 97 GLN A CA 1
ATOM 779 C C . GLN A 1 97 ? -14.897 1.801 9.929 1.00 95.06 97 GLN A C 1
ATOM 781 O O . GLN A 1 97 ? -13.977 1.707 9.120 1.00 95.06 97 GLN A O 1
ATOM 786 N N . LEU A 1 98 ? -15.407 2.984 10.293 1.00 95.62 98 LEU A N 1
ATOM 787 C CA . LEU A 1 98 ? -14.932 4.270 9.768 1.00 95.62 98 LEU A CA 1
ATOM 788 C C . LEU A 1 98 ? -13.474 4.540 10.147 1.00 95.62 98 LEU A C 1
ATOM 790 O O . LEU A 1 98 ? -12.680 4.925 9.291 1.00 95.62 98 LEU A O 1
ATOM 794 N N . ILE A 1 99 ? -13.097 4.273 11.402 1.00 95.94 99 ILE A N 1
ATOM 795 C CA . ILE A 1 99 ? -11.701 4.380 11.852 1.00 95.94 99 ILE A CA 1
ATOM 796 C C . ILE A 1 99 ? -10.808 3.432 11.041 1.00 95.94 99 ILE A C 1
ATOM 798 O O . ILE A 1 99 ? -9.741 3.834 10.579 1.00 95.94 99 ILE A O 1
ATOM 802 N N . ARG A 1 100 ? -11.241 2.184 10.820 1.00 96.19 100 ARG A N 1
ATOM 803 C CA . ARG A 1 100 ? -10.474 1.217 10.025 1.00 96.19 100 ARG A CA 1
ATOM 804 C C . ARG A 1 100 ? -10.267 1.680 8.592 1.00 96.19 100 ARG A C 1
ATOM 806 O O . ARG A 1 100 ? -9.136 1.638 8.117 1.00 96.19 100 ARG A O 1
ATOM 813 N N . VAL A 1 101 ? -11.321 2.149 7.925 1.00 96.75 101 VAL A N 1
ATOM 814 C CA . VAL A 1 101 ? -11.228 2.668 6.552 1.00 96.75 101 VAL A CA 1
ATOM 815 C C . VAL A 1 101 ? -10.305 3.885 6.494 1.00 96.75 101 VAL A C 1
ATOM 817 O O . VAL A 1 101 ? -9.411 3.914 5.650 1.00 96.75 101 VAL A O 1
ATOM 820 N N . LEU A 1 102 ? -10.433 4.830 7.432 1.00 97.00 102 LEU A N 1
ATOM 821 C CA . LEU A 1 102 ? -9.561 6.005 7.516 1.00 97.00 102 LEU A CA 1
ATOM 822 C C . LEU A 1 102 ? -8.078 5.608 7.595 1.00 97.00 102 LEU A C 1
ATOM 824 O O . LEU A 1 102 ? -7.264 6.065 6.794 1.00 97.00 102 LEU A O 1
ATOM 828 N N . PHE A 1 103 ? -7.723 4.714 8.520 1.00 96.69 103 PHE A N 1
ATOM 829 C CA . PHE A 1 103 ? -6.337 4.274 8.696 1.00 96.69 103 PHE A CA 1
ATOM 830 C C . PHE A 1 103 ? -5.838 3.346 7.580 1.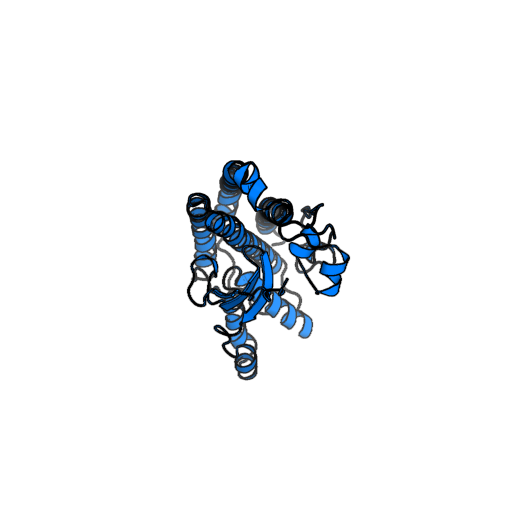00 96.69 103 PHE A C 1
ATOM 832 O O . PHE A 1 103 ? -4.644 3.364 7.276 1.00 96.69 103 PHE A O 1
ATOM 839 N N . CYS A 1 104 ? -6.721 2.585 6.927 1.00 96.81 104 CYS A N 1
ATOM 840 C CA . CYS A 1 104 ? -6.370 1.803 5.740 1.00 96.81 104 CYS A CA 1
ATOM 841 C C . CYS A 1 104 ? -6.025 2.695 4.543 1.00 96.81 104 CYS A C 1
ATOM 843 O O . CYS A 1 104 ? -5.125 2.348 3.776 1.00 96.81 104 CYS A O 1
ATOM 845 N N . GLU A 1 105 ? -6.703 3.834 4.377 1.00 97.75 105 GLU A N 1
ATOM 846 C CA . GLU A 1 105 ? -6.367 4.806 3.332 1.00 97.75 105 GLU A CA 1
ATOM 847 C C . GLU A 1 105 ? -5.101 5.605 3.681 1.00 97.75 105 GLU A C 1
ATOM 849 O O . GLU A 1 105 ? -4.263 5.809 2.805 1.00 97.75 105 GLU A O 1
ATOM 854 N N . ILE A 1 106 ? -4.854 5.918 4.960 1.00 96.88 106 ILE A N 1
ATOM 855 C CA . ILE A 1 106 ? -3.537 6.423 5.396 1.00 96.88 106 ILE A CA 1
ATOM 856 C C . ILE A 1 106 ? -2.431 5.400 5.084 1.00 96.88 106 ILE A C 1
ATOM 858 O O . ILE A 1 106 ? -1.380 5.757 4.553 1.00 96.88 106 ILE A O 1
ATOM 862 N N . GLY A 1 107 ? -2.662 4.116 5.375 1.00 96.44 107 GLY A N 1
ATOM 863 C CA . GLY A 1 107 ? -1.731 3.031 5.054 1.00 96.44 107 GLY A CA 1
ATOM 864 C C . GLY A 1 107 ? -1.500 2.865 3.548 1.00 96.44 107 GLY A C 1
ATOM 865 O O . GLY A 1 107 ? -0.373 2.599 3.119 1.00 96.44 107 GLY A O 1
ATOM 866 N N . ARG A 1 108 ? -2.531 3.105 2.726 1.00 97.44 108 ARG A N 1
ATOM 867 C CA . ARG A 1 10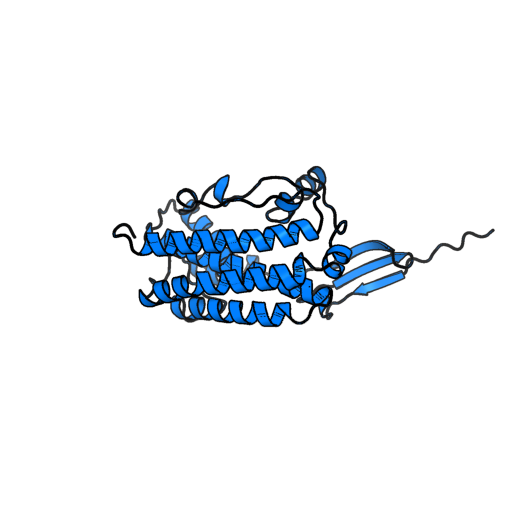8 ? -2.406 3.150 1.263 1.00 97.44 108 ARG A CA 1
ATOM 868 C C . ARG A 1 108 ? -1.498 4.294 0.818 1.00 97.44 108 ARG A C 1
ATOM 870 O O . ARG A 1 108 ? -0.574 4.049 0.043 1.00 97.44 108 ARG A O 1
ATOM 877 N N . ILE A 1 109 ? -1.698 5.502 1.347 1.00 97.56 109 ILE A N 1
ATOM 878 C CA . ILE A 1 109 ? -0.841 6.659 1.055 1.00 97.56 109 ILE A CA 1
ATOM 879 C C . ILE A 1 109 ? 0.606 6.382 1.484 1.00 97.56 109 ILE A C 1
ATOM 881 O O . ILE A 1 109 ? 1.524 6.582 0.692 1.00 97.56 109 ILE A O 1
ATOM 885 N N . LEU A 1 110 ? 0.829 5.845 2.690 1.00 96.56 110 LEU A N 1
ATOM 886 C CA . LEU A 1 110 ? 2.163 5.463 3.175 1.00 96.56 110 LEU A CA 1
ATOM 887 C C . LEU A 1 110 ? 2.879 4.485 2.232 1.00 96.56 110 LEU A C 1
ATOM 889 O O . LEU A 1 110 ? 4.094 4.607 2.031 1.00 96.56 110 LEU A O 1
ATOM 893 N N . SER A 1 111 ? 2.134 3.527 1.672 1.00 96.75 111 SER A N 1
ATOM 894 C CA . SER A 1 111 ? 2.635 2.528 0.725 1.00 96.75 111 SER A CA 1
ATOM 895 C C . SER A 1 111 ? 2.937 3.120 -0.650 1.00 96.75 111 SER A C 1
ATOM 897 O O . SER A 1 111 ? 4.019 2.895 -1.198 1.00 96.75 111 SER A O 1
ATOM 899 N N . HIS A 1 112 ? 2.031 3.933 -1.195 1.00 96.88 112 HIS A N 1
ATOM 900 C CA . HIS A 1 112 ? 2.232 4.585 -2.489 1.00 96.88 112 HIS A CA 1
ATOM 901 C C . HIS A 1 112 ? 3.3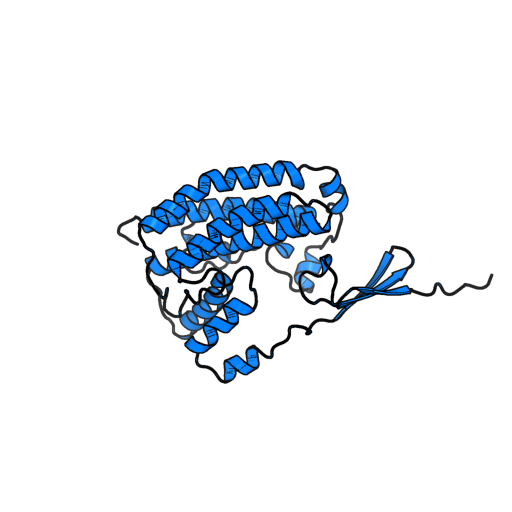47 5.624 -2.454 1.00 96.88 112 HIS A C 1
ATOM 903 O O . HIS A 1 112 ? 4.186 5.608 -3.351 1.00 96.88 112 HIS A O 1
ATOM 909 N N . LEU A 1 113 ? 3.435 6.443 -1.402 1.00 95.81 113 LEU A N 1
ATOM 910 C CA . LEU A 1 113 ? 4.541 7.383 -1.225 1.00 95.81 113 LEU A CA 1
ATOM 911 C C . LEU A 1 113 ? 5.882 6.663 -1.211 1.00 95.81 113 LEU A C 1
ATOM 913 O O . LEU A 1 113 ? 6.808 7.102 -1.889 1.00 95.81 113 LEU A O 1
ATOM 917 N N . LEU A 1 114 ? 5.994 5.547 -0.480 1.00 95.31 114 LEU A N 1
ATOM 918 C CA . LEU A 1 114 ? 7.227 4.768 -0.494 1.00 95.31 114 LEU A CA 1
ATOM 919 C C . LEU A 1 114 ? 7.514 4.265 -1.911 1.00 95.31 114 LEU A C 1
ATOM 921 O O . LEU A 1 114 ? 8.581 4.547 -2.433 1.00 95.31 114 LEU A O 1
ATOM 925 N N . ASN A 1 115 ? 6.554 3.597 -2.556 1.00 95.06 115 ASN A N 1
ATOM 926 C CA . ASN A 1 115 ? 6.764 2.994 -3.871 1.00 95.06 115 ASN A CA 1
ATOM 927 C C . ASN A 1 115 ? 7.137 4.011 -4.964 1.00 95.06 115 ASN A C 1
ATOM 929 O O . ASN A 1 115 ? 8.125 3.806 -5.666 1.00 95.06 115 ASN A O 1
ATOM 933 N N . VAL A 1 116 ? 6.366 5.094 -5.106 1.00 94.38 116 VAL A N 1
ATOM 934 C CA . VAL A 1 116 ? 6.575 6.113 -6.147 1.00 94.38 116 VAL A CA 1
ATOM 935 C C . VAL A 1 116 ? 7.933 6.784 -5.958 1.00 94.38 116 VAL A C 1
ATOM 937 O O . VAL A 1 116 ? 8.703 6.936 -6.909 1.00 94.38 116 VAL A O 1
ATOM 940 N N . THR A 1 117 ? 8.261 7.158 -4.720 1.00 94.88 117 THR A N 1
ATOM 941 C CA . THR A 1 117 ? 9.499 7.891 -4.450 1.00 94.88 117 THR A CA 1
ATOM 942 C C . THR A 1 117 ? 10.737 7.007 -4.522 1.00 94.88 117 THR A C 1
ATOM 944 O O . THR A 1 117 ? 11.745 7.439 -5.083 1.00 94.88 117 THR A O 1
ATOM 947 N N . THR A 1 118 ? 10.683 5.760 -4.041 1.00 93.94 118 THR A N 1
ATOM 948 C CA . THR A 1 118 ? 11.823 4.838 -4.153 1.00 93.94 118 THR A CA 1
ATOM 949 C C . THR A 1 118 ? 12.030 4.372 -5.585 1.00 93.94 118 THR A C 1
ATOM 951 O O . THR A 1 118 ? 13.174 4.287 -6.016 1.00 93.94 118 THR A O 1
ATOM 954 N N . GLN A 1 119 ? 10.965 4.162 -6.367 1.00 93.62 119 GLN A N 1
ATOM 955 C CA . GLN A 1 119 ? 11.121 3.890 -7.797 1.00 93.62 119 GLN A CA 1
ATOM 956 C C . GLN A 1 119 ? 11.779 5.073 -8.516 1.00 93.62 119 GLN A C 1
ATOM 958 O O . GLN A 1 119 ? 12.671 4.876 -9.340 1.00 93.62 119 GLN A O 1
ATOM 963 N N . ALA A 1 120 ? 11.382 6.308 -8.195 1.00 93.88 120 ALA A N 1
ATOM 964 C CA . ALA A 1 120 ? 12.044 7.488 -8.738 1.00 93.88 120 ALA A CA 1
ATOM 965 C C . ALA A 1 120 ? 13.537 7.522 -8.358 1.00 93.88 120 ALA A C 1
ATOM 967 O O . ALA A 1 120 ? 14.375 7.798 -9.219 1.00 93.88 120 ALA A O 1
ATOM 968 N N . MET A 1 121 ? 13.879 7.161 -7.117 1.00 94.94 121 MET A N 1
ATOM 969 C CA . MET A 1 121 ? 15.262 7.045 -6.638 1.00 94.94 121 MET A CA 1
ATOM 970 C C . MET A 1 121 ? 16.073 6.005 -7.410 1.00 94.94 121 MET A C 1
ATOM 972 O O . MET A 1 121 ? 17.189 6.307 -7.827 1.00 94.94 121 MET A O 1
ATOM 976 N N . ASP A 1 122 ? 15.510 4.822 -7.656 1.00 92.69 122 ASP A N 1
ATOM 977 C CA . ASP A 1 122 ? 16.187 3.752 -8.399 1.00 92.69 122 ASP A CA 1
ATOM 978 C C . ASP A 1 122 ? 16.435 4.120 -9.863 1.00 92.69 122 ASP A C 1
ATOM 980 O O . ASP A 1 122 ? 17.428 3.701 -10.459 1.00 92.69 122 ASP A O 1
ATOM 984 N N . VAL A 1 123 ? 15.552 4.934 -10.449 1.00 91.31 123 VAL A N 1
ATOM 985 C CA . VAL A 1 123 ? 15.748 5.501 -11.792 1.00 91.31 123 VAL A CA 1
ATOM 986 C C . VAL A 1 123 ? 16.800 6.623 -11.779 1.00 91.31 123 VAL A C 1
ATOM 988 O O . VAL A 1 123 ? 17.447 6.859 -12.803 1.00 91.31 123 VAL A O 1
ATOM 991 N N . GLY A 1 124 ? 17.008 7.281 -10.631 1.00 91.69 124 GLY A N 1
ATOM 992 C CA . GLY A 1 124 ? 18.073 8.263 -10.389 1.00 91.69 124 GLY A CA 1
ATOM 993 C C . GLY A 1 124 ? 17.620 9.606 -9.799 1.00 91.69 124 GLY A C 1
ATOM 994 O O . GLY A 1 124 ? 18.450 10.496 -9.610 1.00 91.69 124 GLY A O 1
ATOM 995 N N . ALA A 1 125 ? 16.330 9.798 -9.513 1.00 92.25 125 ALA A N 1
ATOM 996 C CA . ALA A 1 125 ? 15.800 11.032 -8.933 1.00 92.25 125 ALA A CA 1
ATOM 997 C C . ALA A 1 125 ? 15.870 11.003 -7.396 1.00 92.25 125 ALA A C 1
ATOM 999 O O . ALA A 1 125 ? 15.122 10.285 -6.740 1.00 92.25 125 ALA A O 1
ATOM 1000 N N . LEU A 1 126 ? 16.749 11.820 -6.810 1.00 92.81 126 LEU A N 1
ATOM 1001 C CA . LEU A 1 126 ? 17.034 11.793 -5.365 1.00 92.81 126 LEU A CA 1
ATOM 1002 C C . LEU A 1 126 ? 16.137 12.713 -4.518 1.00 92.81 126 LEU A C 1
ATOM 1004 O O . LEU A 1 126 ? 16.037 12.525 -3.309 1.00 92.81 126 LEU A O 1
ATOM 1008 N N . THR A 1 127 ? 15.488 13.704 -5.130 1.00 93.38 127 THR A N 1
ATOM 1009 C CA . THR A 1 127 ? 14.609 14.660 -4.433 1.00 93.38 127 THR A CA 1
ATOM 1010 C C . THR A 1 127 ? 13.267 14.060 -3.985 1.00 93.38 127 THR A C 1
ATOM 1012 O O . THR A 1 127 ? 12.896 14.298 -2.835 1.00 93.38 127 THR A O 1
ATOM 1015 N N . PRO A 1 128 ? 12.546 13.262 -4.807 1.00 94.00 128 PRO A N 1
ATOM 1016 C CA . PRO A 1 128 ? 11.226 12.744 -4.437 1.00 94.00 128 PRO A CA 1
ATOM 1017 C C . PRO A 1 128 ? 11.181 11.962 -3.111 1.00 94.00 128 PRO A C 1
ATOM 1019 O O . PRO A 1 128 ? 10.255 12.205 -2.340 1.00 94.00 128 PRO A O 1
ATOM 1022 N N . PRO A 1 129 ? 12.158 11.086 -2.777 1.00 92.88 129 PRO A N 1
ATOM 1023 C CA . PRO A 1 129 ? 12.202 10.425 -1.469 1.00 92.88 129 PRO A CA 1
ATOM 1024 C C . PRO A 1 129 ? 12.187 11.385 -0.288 1.00 92.88 129 PRO A C 1
ATOM 1026 O O . PRO A 1 129 ? 11.495 11.124 0.688 1.00 92.88 129 PRO A O 1
ATOM 1029 N N . LEU A 1 130 ? 12.917 12.500 -0.368 1.00 94.50 130 LEU A N 1
ATOM 1030 C CA . LEU A 1 130 ? 13.008 13.455 0.735 1.00 94.50 130 LEU A CA 1
ATOM 1031 C C . LEU A 1 130 ? 11.661 14.141 0.985 1.00 94.50 130 LEU A C 1
ATOM 1033 O O . LEU A 1 130 ? 11.235 14.233 2.132 1.00 94.50 130 LEU A O 1
ATOM 1037 N N . TRP A 1 131 ? 10.973 14.557 -0.082 1.00 94.19 131 TRP A N 1
ATOM 1038 C CA . TRP A 1 131 ? 9.647 15.178 0.011 1.00 94.19 131 TRP A CA 1
ATOM 1039 C C . TRP A 1 131 ? 8.592 14.177 0.482 1.00 94.19 131 TRP A C 1
ATOM 1041 O O . TRP A 1 131 ? 7.854 14.441 1.425 1.00 94.19 131 TRP A O 1
ATOM 1051 N N . GLY A 1 132 ? 8.559 12.982 -0.114 1.00 94.25 132 GLY A N 1
ATOM 1052 C CA . GLY A 1 132 ? 7.591 11.966 0.284 1.00 94.25 132 GLY A CA 1
ATOM 1053 C C . GLY A 1 132 ? 7.815 11.450 1.705 1.00 94.25 132 GLY A C 1
ATOM 1054 O O . GLY A 1 132 ? 6.849 11.117 2.384 1.00 94.25 132 GLY A O 1
ATOM 1055 N N . PHE A 1 133 ? 9.059 11.383 2.189 1.00 94.88 133 PHE A N 1
ATOM 1056 C CA . PHE A 1 133 ? 9.338 10.885 3.539 1.00 94.88 133 PHE A CA 1
ATOM 1057 C C . PHE A 1 133 ? 8.960 11.894 4.623 1.00 94.88 133 PHE A C 1
ATOM 1059 O O . PHE A 1 133 ? 8.591 11.462 5.712 1.00 94.88 133 PHE A O 1
ATOM 1066 N N . GLU A 1 134 ? 8.972 13.197 4.328 1.00 96.50 134 GLU A N 1
ATOM 1067 C CA . GLU A 1 134 ? 8.392 14.207 5.218 1.00 96.50 134 GLU A CA 1
ATOM 1068 C C . GLU A 1 134 ? 6.891 13.952 5.428 1.00 96.50 134 GLU A C 1
ATOM 1070 O O . GLU A 1 134 ? 6.419 13.886 6.563 1.00 96.50 134 GLU A O 1
ATOM 1075 N N . GLU A 1 135 ? 6.143 13.719 4.347 1.00 95.88 135 GLU A N 1
ATOM 1076 C CA . GLU A 1 135 ? 4.712 13.407 4.442 1.00 95.88 135 GLU A CA 1
ATOM 1077 C C . GLU A 1 135 ? 4.462 12.066 5.141 1.00 95.88 135 GLU A C 1
ATOM 1079 O O . GLU A 1 135 ? 3.559 11.946 5.972 1.00 95.88 135 GLU A O 1
ATOM 1084 N N . ARG A 1 136 ? 5.310 11.057 4.893 1.00 96.06 136 ARG A N 1
ATOM 1085 C CA . ARG A 1 136 ? 5.239 9.786 5.632 1.00 96.06 136 ARG A CA 1
ATOM 1086 C C . ARG A 1 136 ? 5.478 9.981 7.129 1.00 96.06 136 ARG A C 1
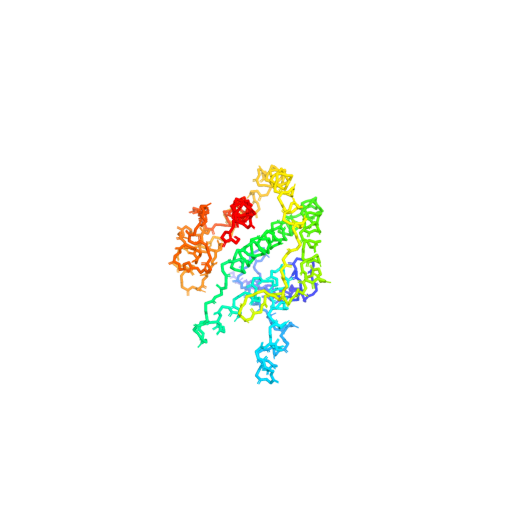ATOM 1088 O O . ARG A 1 136 ? 4.826 9.304 7.918 1.00 96.06 136 ARG A O 1
ATOM 1095 N N . GLU A 1 137 ? 6.359 10.893 7.531 1.00 96.56 137 GLU A N 1
ATOM 1096 C CA . GLU A 1 137 ? 6.594 11.209 8.944 1.00 96.56 137 GLU A CA 1
ATOM 1097 C C . GLU A 1 137 ? 5.336 11.784 9.604 1.00 96.56 137 GLU A C 1
ATOM 1099 O O . GLU A 1 137 ? 4.935 11.319 10.671 1.00 96.56 137 GLU A O 1
ATOM 1104 N N . LYS A 1 138 ? 4.657 12.729 8.937 1.00 96.25 138 LYS A N 1
ATOM 1105 C CA . LYS A 1 138 ? 3.384 13.306 9.409 1.00 96.25 138 LYS A CA 1
ATOM 1106 C C . LYS A 1 138 ? 2.320 12.222 9.604 1.00 96.25 138 LYS A C 1
ATOM 1108 O O . LYS A 1 138 ? 1.676 12.166 10.650 1.00 96.25 138 LYS A O 1
ATOM 1113 N N . LEU A 1 139 ? 2.200 11.297 8.652 1.00 96.12 139 LEU A N 1
ATOM 1114 C CA . LEU A 1 139 ? 1.280 10.159 8.755 1.00 96.12 139 LEU A CA 1
ATOM 1115 C C . LEU A 1 139 ? 1.664 9.178 9.879 1.00 96.12 139 LEU A C 1
ATOM 1117 O O . LEU A 1 139 ? 0.789 8.647 10.565 1.00 96.12 139 LEU A O 1
ATOM 1121 N N . MET A 1 140 ? 2.960 8.960 10.126 1.00 95.44 140 MET A N 1
ATOM 1122 C CA . MET A 1 140 ? 3.432 8.127 11.242 1.00 95.44 140 MET A CA 1
ATOM 1123 C C . MET A 1 140 ? 3.159 8.759 12.614 1.00 95.44 140 MET A C 1
ATOM 1125 O O . MET A 1 140 ? 2.950 8.028 13.582 1.00 95.44 140 MET A O 1
ATOM 1129 N N . ILE A 1 141 ? 3.095 10.091 12.716 1.00 96.50 141 ILE A N 1
ATOM 1130 C CA . ILE A 1 141 ? 2.651 10.777 13.942 1.00 96.50 141 ILE A CA 1
ATOM 1131 C C . ILE A 1 141 ? 1.176 10.458 14.229 1.00 96.50 141 ILE A C 1
ATOM 1133 O O . ILE A 1 141 ? 0.795 10.286 15.389 1.00 96.50 141 ILE A O 1
ATOM 1137 N N . PHE A 1 142 ? 0.333 10.306 13.201 1.00 95.81 142 PHE A N 1
ATOM 1138 C CA . PHE A 1 142 ? -1.052 9.860 13.398 1.00 95.81 142 PHE A CA 1
ATOM 1139 C C . PHE A 1 142 ? -1.122 8.423 13.924 1.00 95.81 142 PHE A C 1
ATOM 1141 O O . PHE A 1 142 ? -1.916 8.140 14.822 1.00 95.81 142 PHE A O 1
ATOM 1148 N N . TYR A 1 143 ? -0.250 7.536 13.434 1.00 94.56 143 TYR A N 1
ATOM 1149 C CA . TYR A 1 143 ? -0.113 6.170 13.956 1.00 94.56 143 TYR A CA 1
ATOM 1150 C C . TYR A 1 143 ? 0.301 6.176 15.430 1.00 94.56 143 TYR A C 1
ATOM 1152 O O . TYR A 1 143 ? -0.309 5.481 16.247 1.00 94.56 143 TYR A O 1
ATOM 1160 N N . GLU A 1 144 ? 1.289 7.001 15.781 1.00 95.06 144 GLU A N 1
ATOM 1161 C CA . GLU A 1 144 ? 1.769 7.148 17.154 1.00 95.06 144 GLU A CA 1
ATOM 1162 C C . GLU A 1 144 ? 0.663 7.644 18.086 1.00 95.06 144 GLU A C 1
ATOM 1164 O O . GLU A 1 144 ? 0.467 7.090 19.163 1.00 95.06 144 GLU A O 1
ATOM 1169 N N . ARG A 1 145 ? -0.116 8.640 17.662 1.00 94.88 145 ARG A N 1
ATOM 1170 C CA . ARG A 1 145 ? -1.205 9.189 18.480 1.00 94.88 145 ARG A CA 1
ATOM 1171 C C . ARG A 1 145 ? -2.393 8.246 18.634 1.00 94.88 145 ARG A C 1
ATOM 1173 O O . ARG A 1 145 ? -3.083 8.335 19.645 1.00 94.88 145 ARG A O 1
ATOM 1180 N N . ALA A 1 146 ? -2.636 7.367 17.663 1.00 93.00 146 ALA A N 1
ATOM 1181 C CA . ALA A 1 146 ? -3.719 6.387 17.729 1.00 93.00 146 ALA A CA 1
ATOM 1182 C C . ALA A 1 146 ? -3.341 5.118 18.511 1.00 93.00 146 ALA A C 1
ATOM 1184 O O . ALA A 1 146 ? -4.175 4.560 19.219 1.00 93.00 146 ALA A O 1
ATOM 1185 N N . SER A 1 147 ? -2.097 4.648 18.378 1.00 92.38 147 SER A N 1
ATOM 1186 C CA . SER A 1 147 ? -1.676 3.327 18.874 1.00 92.38 147 SER A CA 1
ATOM 1187 C C . SER A 1 147 ? -0.539 3.350 19.899 1.00 92.38 147 SER A C 1
ATOM 1189 O O . SER A 1 147 ? -0.294 2.350 20.571 1.00 92.38 147 SER A O 1
ATOM 1191 N N . GLY A 1 148 ? 0.178 4.468 20.020 1.00 93.25 148 GLY A N 1
ATOM 1192 C CA . GLY A 1 148 ? 1.423 4.583 20.782 1.00 93.25 148 GLY A CA 1
ATOM 1193 C C . GLY A 1 148 ? 2.672 4.109 20.029 1.00 93.25 148 GLY A C 1
ATOM 1194 O O . GLY A 1 148 ? 3.776 4.221 20.558 1.00 93.25 148 GLY A O 1
ATOM 1195 N N . ALA A 1 149 ? 2.532 3.588 18.805 1.00 93.56 149 ALA A N 1
ATOM 1196 C CA . ALA A 1 149 ? 3.642 3.136 17.973 1.00 93.56 149 ALA A CA 1
ATOM 1197 C C . ALA A 1 149 ? 3.592 3.764 16.576 1.00 93.56 149 ALA A C 1
ATOM 1199 O O . ALA A 1 149 ? 2.530 3.980 16.003 1.00 93.56 149 ALA A O 1
ATOM 1200 N N . ARG A 1 150 ? 4.767 4.030 16.000 1.00 91.56 150 ARG A N 1
ATOM 1201 C CA . ARG A 1 150 ? 4.892 4.718 14.703 1.00 91.56 150 ARG A CA 1
ATOM 1202 C C . ARG A 1 150 ? 4.734 3.820 13.475 1.00 91.56 150 ARG A C 1
ATOM 1204 O O . ARG A 1 150 ? 4.470 4.323 12.392 1.00 91.56 150 ARG A O 1
ATOM 1211 N N . LEU A 1 151 ? 4.954 2.512 13.624 1.00 89.88 151 LEU A N 1
ATOM 1212 C CA . LEU A 1 151 ? 4.903 1.554 12.515 1.00 89.88 151 LEU A CA 1
ATOM 1213 C C . LEU A 1 151 ? 4.046 0.343 12.887 1.00 89.88 151 LEU A C 1
ATOM 1215 O O . LEU A 1 151 ? 2.926 0.212 12.414 1.00 89.88 151 LEU A O 1
ATOM 1219 N N . HIS A 1 152 ? 4.542 -0.518 13.777 1.00 94.00 152 HIS A N 1
ATOM 1220 C CA . HIS A 1 152 ? 3.807 -1.699 14.237 1.00 94.00 152 HIS A CA 1
ATOM 1221 C C . HIS A 1 152 ? 2.790 -1.300 15.309 1.00 94.00 152 HIS A C 1
ATOM 1223 O O . HIS A 1 152 ? 3.130 -1.234 16.492 1.00 94.00 152 HIS A O 1
ATOM 1229 N N . ALA A 1 153 ? 1.580 -0.972 14.862 1.00 90.94 153 ALA A N 1
ATOM 1230 C CA . ALA A 1 153 ? 0.540 -0.367 15.677 1.00 90.94 153 ALA A CA 1
ATOM 1231 C C . ALA A 1 153 ? -0.256 -1.395 16.490 1.00 90.94 153 ALA A C 1
ATOM 1233 O O . ALA A 1 153 ? -0.630 -1.101 17.626 1.00 90.94 153 ALA A O 1
ATOM 1234 N N . ASN A 1 154 ? -0.498 -2.597 15.947 1.00 93.44 154 ASN A N 1
ATOM 1235 C CA . ASN A 1 154 ? -1.305 -3.639 16.588 1.00 93.44 154 ASN A CA 1
ATOM 1236 C C . ASN A 1 154 ? -2.643 -3.085 17.123 1.00 93.44 154 ASN A C 1
ATOM 1238 O O . ASN A 1 154 ? -3.079 -3.372 18.252 1.00 93.44 154 ASN A O 1
ATOM 1242 N N . TYR A 1 155 ? -3.224 -2.199 16.318 1.00 94.88 155 TYR A N 1
ATOM 1243 C CA . TYR A 1 155 ? -4.312 -1.302 16.675 1.00 94.88 155 TYR A CA 1
ATOM 1244 C C . TYR A 1 155 ? -5.657 -1.892 16.266 1.00 94.88 155 TYR A C 1
ATOM 1246 O O . TYR A 1 155 ? -6.625 -1.813 17.032 1.00 94.88 155 TYR A O 1
ATOM 1254 N N . PHE A 1 156 ? -5.720 -2.546 15.105 1.00 95.44 156 PHE A N 1
ATOM 1255 C CA . PHE A 1 156 ? -6.904 -3.294 14.717 1.00 95.44 156 PHE A CA 1
ATOM 1256 C C . PHE A 1 156 ? -6.918 -4.631 15.439 1.00 95.44 156 PHE A C 1
ATOM 1258 O O . PHE A 1 156 ? -5.941 -5.379 15.471 1.00 95.44 156 PHE A O 1
ATOM 1265 N N . ARG A 1 157 ? -8.060 -4.930 16.052 1.00 93.75 157 ARG A N 1
ATOM 1266 C CA . ARG A 1 157 ? -8.284 -6.173 16.786 1.00 93.75 157 ARG A CA 1
ATOM 1267 C C . ARG A 1 157 ? -9.555 -6.831 16.282 1.00 93.75 157 ARG A C 1
ATOM 1269 O O . ARG A 1 157 ? -10.470 -6.111 15.882 1.00 93.75 157 ARG A O 1
ATOM 1276 N N . PRO A 1 158 ? -9.661 -8.167 16.352 1.00 93.25 158 PRO A N 1
ATOM 1277 C CA . PRO A 1 158 ? -10.923 -8.834 16.068 1.00 93.25 158 PRO A CA 1
ATOM 1278 C C . PRO A 1 158 ? -12.039 -8.243 16.945 1.00 93.25 158 PRO A C 1
ATOM 1280 O O . PRO A 1 158 ? -11.924 -8.246 18.171 1.00 93.25 158 PRO A O 1
ATOM 1283 N N . GLY A 1 159 ? -13.082 -7.702 16.314 1.00 91.00 159 GLY A N 1
ATOM 1284 C CA . GLY A 1 159 ? -14.188 -6.986 16.958 1.00 91.00 159 GLY A CA 1
ATOM 1285 C C . GLY A 1 159 ? -14.167 -5.458 16.801 1.00 91.00 159 GLY A C 1
ATOM 1286 O O . GLY A 1 159 ? -15.115 -4.805 17.231 1.00 91.00 159 GLY A O 1
ATOM 1287 N N . GLY A 1 160 ? -13.132 -4.873 16.186 1.00 93.00 160 GLY A N 1
ATOM 1288 C CA . GLY A 1 160 ? -13.070 -3.440 15.875 1.00 93.00 160 GLY A CA 1
ATOM 1289 C C . GLY A 1 160 ? -11.675 -2.831 16.031 1.00 93.00 160 GLY A C 1
ATOM 1290 O O . GLY A 1 160 ? -10.709 -3.249 15.387 1.00 93.00 160 GLY A O 1
ATOM 1291 N N . VAL A 1 161 ? -11.572 -1.806 16.869 1.00 94.56 161 VAL A N 1
ATOM 1292 C CA . VAL A 1 161 ? -10.324 -1.083 17.156 1.00 94.56 161 VAL A CA 1
ATOM 1293 C C . VAL A 1 161 ? -9.986 -1.199 18.638 1.00 94.56 161 VAL A C 1
ATOM 1295 O O . VAL A 1 161 ? -10.883 -1.337 19.468 1.00 94.56 161 VAL A O 1
ATOM 1298 N N . HIS A 1 162 ? -8.697 -1.183 18.984 1.00 92.75 162 HIS A N 1
ATOM 1299 C CA . HIS A 1 162 ? -8.261 -1.344 20.373 1.00 92.75 162 HIS A CA 1
ATOM 1300 C C . HIS A 1 162 ? -8.671 -0.163 21.269 1.00 92.75 162 HIS A C 1
ATOM 1302 O O . HIS A 1 162 ? -9.088 -0.377 22.408 1.00 92.75 162 HIS A O 1
ATOM 1308 N N . GLN A 1 163 ? -8.531 1.065 20.764 1.00 92.12 163 GLN A N 1
ATOM 1309 C CA . GLN A 1 163 ? -8.817 2.319 21.470 1.00 92.12 163 GLN A CA 1
ATOM 1310 C C . GLN A 1 163 ? -9.464 3.309 20.500 1.00 92.12 163 GLN A C 1
ATOM 1312 O O . GLN A 1 163 ? -9.168 3.269 19.311 1.00 92.12 163 GLN A O 1
ATOM 1317 N N . ASP A 1 164 ? -10.353 4.177 20.982 1.00 93.00 164 ASP A N 1
ATOM 1318 C CA . ASP A 1 164 ? -10.978 5.210 20.144 1.00 93.00 164 ASP A CA 1
ATOM 1319 C C . ASP A 1 164 ? -9.998 6.361 19.847 1.00 93.00 164 ASP A C 1
ATOM 1321 O O . ASP A 1 164 ? -9.020 6.566 20.571 1.00 93.00 164 ASP A O 1
ATOM 1325 N N . LEU A 1 165 ? -10.259 7.117 18.781 1.00 91.50 165 LEU A N 1
ATOM 1326 C CA . LEU A 1 165 ? -9.438 8.252 18.379 1.00 91.50 165 LEU A CA 1
ATOM 1327 C C . LEU A 1 165 ? -9.706 9.475 19.268 1.00 91.50 165 LEU A C 1
ATOM 1329 O O . LEU A 1 165 ? -10.867 9.834 19.490 1.00 91.50 165 LEU A O 1
ATOM 1333 N N . PRO A 1 166 ? -8.658 10.191 19.712 1.00 90.56 166 PRO A N 1
ATOM 1334 C CA . PRO A 1 166 ? -8.824 11.511 20.306 1.00 90.56 166 PRO A CA 1
ATOM 1335 C C . PRO A 1 166 ? -9.485 12.471 19.299 1.00 90.56 166 PRO A C 1
ATOM 1337 O O . PRO A 1 166 ? -9.033 12.518 18.156 1.00 90.56 166 PRO A O 1
ATOM 1340 N N . PRO A 1 167 ? -10.477 13.298 19.687 1.00 89.31 167 PRO A N 1
ATOM 1341 C CA . PRO A 1 167 ? -11.133 14.227 18.759 1.00 89.31 167 PRO A CA 1
ATOM 1342 C C . PRO A 1 167 ? -10.156 15.154 18.022 1.00 89.31 167 PRO A C 1
ATOM 1344 O O . PRO A 1 167 ? -10.258 15.314 16.812 1.00 89.31 167 PRO A O 1
ATOM 1347 N N . ALA A 1 168 ? -9.134 15.654 18.725 1.00 93.50 168 ALA A N 1
ATOM 1348 C CA . ALA A 1 168 ? -8.090 16.494 18.136 1.00 93.50 168 ALA A CA 1
ATOM 1349 C C . ALA A 1 168 ? -7.312 15.795 17.004 1.00 93.50 168 ALA A C 1
ATOM 1351 O O . ALA A 1 168 ? -6.822 16.453 16.099 1.00 93.50 168 ALA A O 1
ATOM 1352 N N . LEU A 1 169 ? -7.198 14.461 17.029 1.00 94.19 169 LEU A N 1
ATOM 1353 C CA . LEU A 1 169 ? -6.525 13.722 15.960 1.00 94.19 169 LEU A CA 1
ATOM 1354 C C . LEU A 1 169 ? -7.321 13.776 14.649 1.00 94.19 169 LEU A C 1
ATOM 1356 O O . LEU A 1 169 ? -6.717 13.800 13.584 1.00 94.19 169 LEU A O 1
ATOM 1360 N N . ILE A 1 170 ? -8.654 13.824 14.715 1.00 93.94 170 ILE A N 1
ATOM 1361 C CA . ILE A 1 170 ? -9.505 13.953 13.523 1.00 93.94 170 ILE A CA 1
ATOM 1362 C C . ILE A 1 170 ? -9.280 15.323 12.873 1.00 93.94 170 ILE A C 1
ATOM 1364 O O . ILE A 1 170 ? -9.141 15.401 11.654 1.00 93.94 170 ILE A O 1
ATOM 1368 N N . ASP A 1 171 ? -9.180 16.377 13.687 1.00 94.38 171 ASP A N 1
ATOM 1369 C CA . ASP A 1 171 ? -8.901 17.738 13.217 1.00 94.38 171 ASP A CA 1
ATOM 1370 C C . ASP A 1 171 ? -7.520 17.825 12.548 1.00 94.38 171 ASP A C 1
ATOM 1372 O O . ASP A 1 171 ? -7.381 18.403 11.471 1.00 94.38 171 ASP A O 1
ATOM 1376 N N . ASP A 1 172 ? -6.508 17.186 13.140 1.00 95.50 172 ASP A N 1
ATOM 1377 C CA . ASP A 1 172 ? -5.151 17.172 12.590 1.00 95.50 172 ASP A CA 1
ATOM 1378 C C . ASP A 1 172 ? -5.045 16.352 11.291 1.00 95.50 172 ASP A C 1
ATOM 1380 O O . ASP A 1 172 ? -4.313 16.735 10.375 1.00 95.50 172 ASP A O 1
ATOM 1384 N N . ILE A 1 173 ? -5.793 15.247 11.176 1.00 95.56 173 ILE A N 1
ATOM 1385 C CA . ILE A 1 173 ? -5.882 14.469 9.931 1.00 95.56 173 ILE A CA 1
ATOM 1386 C C . ILE A 1 173 ? -6.580 15.287 8.843 1.00 95.56 173 ILE A C 1
ATOM 1388 O O . ILE A 1 173 ? -6.133 15.277 7.700 1.00 95.56 173 ILE A O 1
ATOM 1392 N N . GLU A 1 174 ? -7.650 16.014 9.170 1.00 94.56 174 GLU A N 1
ATOM 1393 C CA . GLU A 1 174 ? -8.326 16.886 8.206 1.00 94.56 174 GLU A CA 1
ATOM 1394 C C . GLU A 1 174 ? -7.414 18.030 7.738 1.00 94.56 174 GLU A C 1
ATOM 1396 O O . GLU A 1 174 ? -7.344 18.305 6.542 1.00 94.56 174 GLU A O 1
ATOM 1401 N N . ALA A 1 175 ? -6.643 18.633 8.648 1.00 95.56 175 ALA A N 1
ATOM 1402 C CA . ALA A 1 175 ? -5.681 19.685 8.320 1.00 95.56 175 ALA A CA 1
ATOM 1403 C C . ALA A 1 175 ? -4.522 19.207 7.421 1.00 95.56 175 ALA A C 1
ATOM 1405 O O . ALA A 1 175 ? -3.904 20.021 6.735 1.00 95.56 175 ALA A O 1
ATOM 1406 N N . PHE A 1 176 ? -4.226 17.904 7.397 1.00 96.00 176 PHE A N 1
ATOM 1407 C CA . PHE A 1 176 ? -3.203 17.308 6.531 1.00 96.00 176 PHE A CA 1
ATOM 1408 C C . PHE A 1 176 ? -3.649 17.167 5.065 1.00 96.00 176 PHE A C 1
ATOM 1410 O O . PHE A 1 176 ? -2.811 17.194 4.168 1.00 96.00 176 PHE A O 1
ATOM 1417 N N . ILE A 1 177 ? -4.955 17.050 4.805 1.00 94.31 177 ILE A N 1
ATOM 1418 C CA . ILE A 1 177 ? -5.524 16.709 3.488 1.00 94.31 177 ILE A CA 1
ATOM 1419 C C . ILE A 1 177 ? -5.133 17.721 2.401 1.00 94.31 177 ILE A C 1
ATOM 1421 O O . ILE A 1 177 ? -4.604 17.321 1.365 1.00 94.31 177 ILE A O 1
ATOM 1425 N N . ASP A 1 178 ? -5.397 19.016 2.609 1.00 94.56 178 ASP A N 1
ATOM 1426 C CA . ASP A 1 178 ? -5.155 20.040 1.579 1.00 94.56 178 ASP A CA 1
ATOM 1427 C C . ASP A 1 178 ? -3.653 20.264 1.301 1.00 94.56 178 ASP A C 1
ATOM 1429 O O . ASP A 1 178 ? -3.266 20.246 0.130 1.00 94.56 178 ASP A O 1
ATOM 1433 N N . PRO A 1 179 ? -2.776 20.403 2.321 1.00 95.94 179 PRO A N 1
ATOM 1434 C CA . PRO A 1 179 ? -1.333 20.493 2.093 1.00 95.94 179 PRO A CA 1
ATOM 1435 C C . PRO A 1 179 ? -0.755 19.254 1.404 1.00 95.94 179 PRO A C 1
ATOM 1437 O O . PRO A 1 179 ? 0.116 19.379 0.547 1.00 95.94 179 PRO A O 1
ATOM 1440 N N . PHE A 1 180 ? -1.246 18.058 1.740 1.00 96.06 180 PHE A N 1
ATOM 1441 C CA . PHE A 1 180 ? -0.752 16.827 1.133 1.00 96.06 180 PHE A CA 1
ATOM 1442 C C . PHE A 1 180 ? -1.064 16.752 -0.367 1.00 96.06 180 PHE A C 1
ATOM 1444 O O . PHE A 1 180 ? -0.204 16.343 -1.145 1.00 96.06 180 PHE A O 1
ATOM 1451 N N . LEU A 1 181 ? -2.250 17.193 -0.803 1.00 95.25 181 LEU A N 1
ATOM 1452 C CA . LEU A 1 181 ? -2.587 17.237 -2.232 1.00 95.25 181 LEU A CA 1
ATOM 1453 C C . LEU A 1 181 ? -1.618 18.117 -3.025 1.00 95.25 181 LEU A C 1
ATOM 1455 O O . LEU A 1 181 ? -1.211 17.726 -4.117 1.00 95.25 181 LEU A O 1
ATOM 1459 N N . GLN A 1 182 ? -1.191 19.243 -2.449 1.00 95.81 182 GLN A N 1
ATOM 1460 C CA . GLN A 1 182 ? -0.177 20.095 -3.064 1.00 95.81 182 GLN A CA 1
ATOM 1461 C C . GLN A 1 182 ? 1.155 19.349 -3.238 1.00 95.81 182 GLN A C 1
ATOM 1463 O O . GLN A 1 182 ? 1.764 19.426 -4.300 1.00 95.81 182 GLN A O 1
ATOM 1468 N N . VAL A 1 183 ? 1.584 18.568 -2.241 1.00 94.69 183 VAL A N 1
ATOM 1469 C CA . VAL A 1 183 ? 2.807 17.756 -2.356 1.00 94.69 183 VAL A CA 1
ATOM 1470 C C . VAL A 1 183 ? 2.669 16.687 -3.442 1.00 94.69 183 VAL A C 1
ATOM 1472 O O . VAL A 1 183 ? 3.618 16.439 -4.186 1.00 94.69 183 VAL A O 1
ATOM 1475 N N . VAL A 1 184 ? 1.494 16.064 -3.575 1.00 94.94 184 VAL A N 1
ATOM 1476 C CA . VAL A 1 184 ? 1.230 15.107 -4.661 1.00 94.94 184 VAL A CA 1
ATOM 1477 C C . VAL A 1 184 ? 1.312 15.800 -6.026 1.00 94.94 184 VAL A C 1
ATOM 1479 O O . VAL A 1 184 ? 1.922 15.244 -6.937 1.00 94.94 184 VAL A O 1
ATOM 1482 N N . ASP A 1 185 ? 0.780 17.017 -6.166 1.00 95.56 185 ASP A N 1
ATOM 1483 C CA . ASP A 1 185 ? 0.886 17.815 -7.397 1.00 95.56 185 ASP A CA 1
ATOM 1484 C C . ASP A 1 185 ? 2.337 18.198 -7.717 1.00 95.56 185 ASP A C 1
ATOM 1486 O O . ASP A 1 185 ? 2.774 18.099 -8.866 1.00 95.56 185 ASP A O 1
ATOM 1490 N N . ASP A 1 186 ? 3.117 18.584 -6.710 1.00 94.31 186 ASP A N 1
ATOM 1491 C CA . ASP A 1 186 ? 4.535 18.904 -6.872 1.00 94.31 186 ASP A CA 1
ATOM 1492 C C . ASP A 1 186 ? 5.349 17.667 -7.297 1.00 94.31 186 ASP A C 1
ATOM 1494 O O . ASP A 1 186 ? 6.206 17.755 -8.185 1.00 94.31 186 ASP A O 1
ATOM 1498 N N . LEU A 1 187 ? 5.055 16.492 -6.724 1.00 93.62 187 LEU A N 1
ATOM 1499 C CA . LEU A 1 187 ? 5.656 15.213 -7.121 1.00 93.62 187 LEU A CA 1
ATOM 1500 C C . LEU A 1 187 ? 5.271 14.812 -8.552 1.00 93.62 187 LEU A C 1
ATOM 1502 O O . LEU A 1 187 ? 6.130 14.359 -9.315 1.00 93.62 187 LEU A O 1
ATOM 1506 N N . ASP A 1 188 ? 4.006 14.992 -8.928 1.00 93.38 188 ASP A N 1
ATOM 1507 C CA . ASP A 1 188 ? 3.495 14.708 -10.271 1.00 93.38 188 ASP A CA 1
ATOM 1508 C C . ASP A 1 188 ? 4.200 15.579 -11.326 1.00 93.38 188 ASP A C 1
ATOM 1510 O O . ASP A 1 188 ? 4.775 15.074 -12.300 1.00 93.38 188 ASP A O 1
ATOM 1514 N N . ASN A 1 189 ? 4.284 16.886 -11.062 1.00 92.81 189 ASN A N 1
ATOM 1515 C CA . ASN A 1 189 ? 4.984 17.848 -11.911 1.00 92.81 189 ASN A CA 1
ATOM 1516 C C . ASN A 1 189 ? 6.477 17.523 -12.057 1.00 92.81 189 ASN A C 1
ATOM 1518 O O . ASN A 1 189 ? 7.031 17.604 -13.158 1.00 92.81 189 ASN A O 1
ATOM 1522 N N . LEU A 1 190 ? 7.139 17.141 -10.961 1.00 91.81 190 LEU A N 1
ATOM 1523 C CA . LEU A 1 190 ? 8.571 16.851 -10.957 1.00 91.81 190 LEU A CA 1
ATOM 1524 C C . LEU A 1 190 ? 8.912 15.535 -11.673 1.00 91.81 190 LEU A C 1
ATOM 1526 O O . LEU A 1 190 ? 9.921 15.469 -12.386 1.00 91.81 190 LEU A O 1
ATOM 1530 N N . VAL A 1 191 ? 8.112 14.485 -11.460 1.00 91.56 191 VAL A N 1
ATOM 1531 C CA . VAL A 1 191 ? 8.452 13.110 -11.860 1.00 91.56 191 VAL A CA 1
ATOM 1532 C C . VAL A 1 191 ? 7.627 12.641 -13.055 1.00 91.56 191 VAL A C 1
ATOM 1534 O O . VAL A 1 191 ? 8.203 12.260 -14.074 1.00 91.56 191 VAL A O 1
ATOM 1537 N N . MET A 1 192 ? 6.297 12.677 -12.980 1.00 89.75 192 MET A N 1
ATOM 1538 C CA . MET A 1 192 ? 5.439 12.068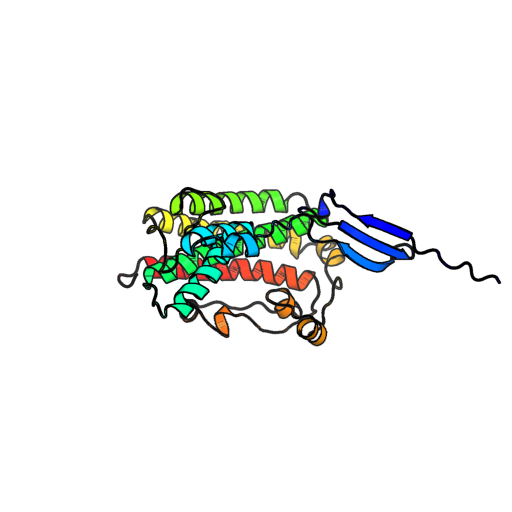 -14.007 1.00 89.75 192 MET A CA 1
ATOM 1539 C C . MET A 1 192 ? 5.449 12.851 -15.319 1.00 89.75 192 MET A C 1
ATOM 1541 O O . MET A 1 192 ? 5.394 12.249 -16.396 1.00 89.75 192 MET A O 1
ATOM 1545 N N . GLY A 1 193 ? 5.555 14.182 -15.252 1.00 86.25 193 GLY A N 1
ATOM 1546 C CA . GLY A 1 193 ? 5.703 15.051 -16.424 1.00 86.25 193 GLY A CA 1
ATOM 1547 C C . GLY A 1 193 ? 7.084 14.973 -17.088 1.00 86.25 193 GLY A C 1
ATOM 1548 O O . GLY A 1 193 ? 7.250 15.388 -18.238 1.00 86.25 193 GLY A O 1
ATOM 1549 N N . ASN A 1 194 ? 8.082 14.414 -16.399 1.00 92.81 194 ASN A N 1
ATOM 1550 C CA . ASN A 1 194 ? 9.473 14.458 -16.825 1.00 92.81 194 ASN A CA 1
ATOM 1551 C C . ASN A 1 194 ? 9.754 13.528 -18.017 1.00 92.81 194 ASN A C 1
ATOM 1553 O O . ASN A 1 194 ? 9.492 12.324 -17.982 1.00 92.81 194 ASN A O 1
ATOM 1557 N N . ARG A 1 195 ? 10.380 14.075 -19.067 1.00 94.00 195 ARG A N 1
ATOM 1558 C CA . ARG A 1 195 ? 10.767 13.318 -20.268 1.00 94.00 195 ARG A CA 1
ATOM 1559 C C . ARG A 1 195 ? 11.687 12.133 -19.956 1.00 94.00 195 ARG A C 1
ATOM 1561 O O . ARG A 1 195 ? 11.491 11.071 -20.536 1.00 94.00 195 ARG A O 1
ATOM 1568 N N . ILE A 1 196 ? 12.675 12.304 -19.078 1.00 93.69 196 ILE A N 1
ATOM 1569 C CA . ILE A 1 196 ? 13.634 11.247 -18.721 1.00 93.69 196 ILE A CA 1
ATOM 1570 C C . ILE A 1 196 ? 12.902 10.121 -17.996 1.00 93.69 196 ILE A C 1
ATOM 1572 O O . ILE A 1 196 ? 13.099 8.952 -18.313 1.00 93.69 196 ILE A O 1
ATOM 1576 N N . PHE A 1 197 ? 12.009 10.466 -17.066 1.00 93.75 197 PHE A N 1
ATOM 1577 C CA . PHE A 1 197 ? 11.233 9.470 -16.337 1.00 93.75 197 PHE A CA 1
ATOM 1578 C C . PHE A 1 197 ? 10.317 8.673 -17.274 1.00 93.75 197 PHE A C 1
ATOM 1580 O O . PHE A 1 197 ? 10.307 7.445 -17.209 1.00 93.75 197 PHE A O 1
ATOM 1587 N N . LYS A 1 198 ? 9.631 9.342 -18.212 1.00 94.44 198 LYS A N 1
ATOM 1588 C CA . LYS A 1 198 ? 8.832 8.666 -19.247 1.00 94.44 198 LYS A CA 1
ATOM 1589 C C . LYS A 1 198 ? 9.680 7.736 -20.110 1.00 94.44 198 LYS A C 1
ATOM 1591 O O . LYS A 1 198 ? 9.338 6.571 -20.248 1.00 94.44 198 LYS A O 1
ATOM 1596 N N . GLN A 1 199 ? 10.828 8.199 -20.608 1.00 94.62 199 GLN A N 1
ATOM 1597 C CA . GLN A 1 199 ? 11.745 7.376 -21.412 1.00 94.62 199 GLN A CA 1
ATOM 1598 C C . GLN A 1 199 ? 12.239 6.110 -20.692 1.00 94.62 199 GLN A C 1
ATOM 1600 O O . GLN A 1 199 ? 12.664 5.168 -21.350 1.00 94.62 199 GLN A O 1
ATOM 1605 N N . ARG A 1 200 ? 12.218 6.087 -19.354 1.00 94.69 200 ARG A N 1
ATOM 1606 C CA . ARG A 1 200 ? 12.676 4.959 -18.530 1.00 94.69 200 ARG A CA 1
ATOM 1607 C C . ARG A 1 200 ? 11.549 4.077 -17.991 1.00 94.69 200 ARG A C 1
ATOM 1609 O O . ARG A 1 200 ? 11.858 3.133 -17.277 1.00 94.69 200 ARG A O 1
ATOM 1616 N N . ASN A 1 201 ? 10.282 4.378 -18.277 1.00 94.50 201 ASN A N 1
ATOM 1617 C CA . ASN A 1 201 ? 9.139 3.628 -17.733 1.00 94.50 201 ASN A CA 1
ATOM 1618 C C . ASN A 1 201 ? 8.053 3.312 -18.771 1.00 94.50 201 ASN A C 1
ATOM 1620 O O . ASN A 1 201 ? 7.345 2.317 -18.605 1.00 94.50 201 ASN A O 1
ATOM 1624 N N . VAL A 1 202 ? 7.917 4.139 -19.811 1.00 95.12 202 VAL A N 1
ATOM 1625 C CA . VAL A 1 202 ? 7.007 3.884 -20.934 1.00 95.12 202 VAL A CA 1
ATOM 1626 C C . VAL A 1 202 ? 7.549 2.719 -21.754 1.00 95.12 202 VAL A C 1
ATOM 1628 O O . VAL A 1 202 ? 8.757 2.635 -21.971 1.00 95.12 202 VAL A O 1
ATOM 1631 N N . ASP A 1 203 ? 6.661 1.818 -22.167 1.00 95.31 203 ASP A N 1
ATOM 1632 C CA . ASP A 1 203 ? 6.977 0.589 -22.913 1.00 95.31 203 ASP A CA 1
ATOM 1633 C C . ASP A 1 203 ? 7.894 -0.410 -22.169 1.00 95.31 203 ASP A C 1
ATOM 1635 O O . ASP A 1 203 ? 8.426 -1.347 -22.765 1.00 95.31 203 ASP A O 1
ATOM 1639 N N . ILE A 1 204 ? 8.068 -0.258 -20.848 1.00 95.81 204 ILE A N 1
ATOM 1640 C CA . ILE A 1 204 ? 8.868 -1.177 -20.022 1.00 95.81 204 ILE A CA 1
ATOM 1641 C C . ILE A 1 204 ? 7.969 -2.029 -19.129 1.00 95.81 204 ILE A C 1
ATOM 1643 O O . ILE A 1 204 ? 7.135 -1.512 -18.379 1.00 95.81 204 ILE A O 1
ATOM 1647 N N . GLY A 1 205 ? 8.197 -3.346 -19.149 1.00 94.12 205 GLY A N 1
ATOM 1648 C CA . GLY A 1 205 ? 7.463 -4.307 -18.322 1.00 94.12 205 GLY A CA 1
ATOM 1649 C C . GLY A 1 205 ? 5.984 -4.361 -18.692 1.00 94.12 205 GLY A C 1
ATOM 1650 O O . GLY A 1 205 ? 5.131 -4.285 -17.806 1.00 94.12 205 GLY A O 1
ATOM 1651 N N . ILE A 1 206 ? 5.695 -4.401 -19.993 1.00 96.94 206 ILE A N 1
ATOM 1652 C CA . ILE A 1 206 ? 4.336 -4.510 -20.520 1.00 96.94 206 ILE A CA 1
ATOM 1653 C C . ILE A 1 206 ? 3.759 -5.859 -20.094 1.00 96.94 206 ILE A C 1
ATOM 1655 O O . ILE A 1 206 ? 4.401 -6.891 -20.273 1.00 96.94 206 ILE A O 1
ATOM 1659 N N . VAL A 1 207 ? 2.560 -5.833 -19.520 1.00 96.19 207 VAL A N 1
ATOM 1660 C CA . VAL A 1 207 ? 1.812 -7.032 -19.132 1.00 96.19 207 VAL A CA 1
ATOM 1661 C C . VAL A 1 207 ? 0.449 -6.979 -19.800 1.00 96.19 207 VAL A C 1
ATOM 1663 O O . VAL A 1 207 ? -0.320 -6.041 -19.570 1.00 96.19 207 VAL A O 1
ATOM 1666 N N . THR A 1 208 ? 0.139 -7.990 -20.605 1.00 95.50 208 THR A N 1
ATOM 1667 C CA . THR A 1 208 ? -1.172 -8.124 -21.248 1.00 95.50 208 THR A CA 1
ATOM 1668 C C . THR A 1 208 ? -2.247 -8.581 -20.257 1.00 95.50 208 THR A C 1
ATOM 1670 O O . THR A 1 208 ? -1.959 -9.129 -19.193 1.00 95.50 208 THR A O 1
ATOM 1673 N N . VAL A 1 209 ? -3.517 -8.374 -20.614 1.00 94.94 209 VAL A N 1
ATOM 1674 C CA . VAL A 1 209 ? -4.680 -8.846 -19.837 1.00 94.94 209 VAL A CA 1
ATOM 1675 C C . VAL A 1 209 ? -4.611 -10.359 -19.599 1.00 94.94 209 VAL A C 1
ATOM 1677 O O . VAL A 1 209 ? -4.821 -10.814 -18.474 1.00 94.94 209 VAL A O 1
ATOM 1680 N N . ASP A 1 210 ? -4.274 -11.130 -20.635 1.00 95.75 210 ASP A N 1
ATOM 1681 C CA . ASP A 1 210 ? -4.220 -12.591 -20.563 1.00 95.75 210 ASP A CA 1
ATOM 1682 C C . ASP A 1 210 ? -3.088 -13.074 -19.645 1.00 95.75 210 ASP A C 1
ATOM 1684 O O . ASP A 1 210 ? -3.303 -13.962 -18.820 1.00 95.75 210 ASP A O 1
ATOM 1688 N N . GLU A 1 211 ? -1.904 -12.454 -19.717 1.00 95.50 211 GLU A N 1
ATOM 1689 C CA . GLU A 1 211 ? -0.779 -12.754 -18.818 1.00 95.50 211 GLU A CA 1
ATOM 1690 C C . GLU A 1 211 ? -1.100 -12.397 -17.367 1.00 95.50 211 GLU A C 1
ATOM 1692 O O . GLU A 1 211 ? -0.849 -13.199 -16.466 1.00 95.50 211 GLU A O 1
ATOM 1697 N N . ALA A 1 212 ? -1.704 -11.226 -17.131 1.00 94.81 212 ALA A N 1
ATOM 1698 C CA . ALA A 1 212 ? -2.090 -10.796 -15.790 1.00 94.81 212 ALA A CA 1
ATOM 1699 C C . ALA A 1 212 ? -3.039 -11.807 -15.126 1.00 94.81 212 ALA A C 1
ATOM 1701 O O . ALA A 1 212 ? -2.886 -12.116 -13.942 1.00 94.81 212 ALA A O 1
ATOM 1702 N N . MET A 1 213 ? -3.984 -12.356 -15.894 1.00 94.06 213 MET A N 1
ATOM 1703 C CA . MET A 1 213 ? -4.911 -13.383 -15.417 1.00 94.06 213 MET A CA 1
ATOM 1704 C C . MET A 1 213 ? -4.228 -14.744 -15.245 1.00 94.06 213 MET A C 1
ATOM 1706 O O . MET A 1 213 ? -4.422 -15.397 -14.220 1.00 94.06 213 MET A O 1
ATOM 1710 N N . ALA A 1 214 ? -3.405 -15.166 -16.208 1.00 97.00 214 ALA A N 1
ATOM 1711 C CA . ALA A 1 214 ? -2.716 -16.455 -16.167 1.00 97.00 214 ALA A CA 1
ATOM 1712 C C . ALA A 1 214 ? -1.714 -16.558 -15.005 1.00 97.00 214 ALA A C 1
ATOM 1714 O O . ALA A 1 214 ? -1.558 -17.628 -14.419 1.00 97.00 214 ALA A O 1
ATOM 1715 N N . TRP A 1 215 ? -1.044 -15.456 -14.659 1.00 95.94 215 TRP A N 1
ATOM 1716 C CA . TRP A 1 215 ? -0.042 -15.406 -13.588 1.00 95.94 215 TRP A CA 1
ATOM 1717 C C . TRP A 1 215 ? -0.614 -14.979 -12.230 1.00 95.94 215 TRP A C 1
ATOM 1719 O O . TRP A 1 215 ? 0.129 -14.891 -11.253 1.00 95.94 215 TRP A O 1
ATOM 1729 N N . GLY A 1 216 ? -1.927 -14.738 -12.143 1.00 96.06 216 GLY A N 1
ATOM 1730 C CA . GLY A 1 216 ? -2.603 -14.417 -10.885 1.00 96.06 216 GLY A CA 1
ATOM 1731 C C . GLY A 1 216 ? -2.215 -13.056 -10.302 1.00 96.06 216 GLY A C 1
ATOM 1732 O O . GLY A 1 216 ? -2.110 -12.910 -9.082 1.00 96.06 216 GLY A O 1
ATOM 1733 N N . PHE A 1 217 ? -1.977 -12.053 -11.150 1.00 96.69 217 PHE A N 1
ATOM 1734 C CA . PHE A 1 217 ? -1.705 -10.692 -10.691 1.00 96.69 217 PHE A CA 1
ATOM 1735 C C . PHE A 1 217 ? -2.936 -10.057 -10.029 1.00 96.69 217 PHE A C 1
ATOM 1737 O O . PHE A 1 217 ? -4.072 -10.487 -10.214 1.00 96.69 217 PHE A O 1
ATOM 1744 N N . SER A 1 218 ? -2.714 -9.008 -9.230 1.00 96.44 218 SER A N 1
ATOM 1745 C CA . SER A 1 218 ? -3.786 -8.268 -8.552 1.00 96.44 218 SER A CA 1
ATOM 1746 C C . SER A 1 218 ? -3.446 -6.783 -8.365 1.00 96.44 218 SER A C 1
ATOM 1748 O O . SER A 1 218 ? -2.325 -6.338 -8.631 1.00 96.44 218 SER A O 1
ATOM 1750 N N . GLY A 1 219 ? -4.438 -5.998 -7.932 1.00 95.56 219 GLY A N 1
ATOM 1751 C CA . GLY A 1 219 ? -4.281 -4.578 -7.610 1.00 95.56 219 GLY A CA 1
ATOM 1752 C C . GLY A 1 219 ? -3.821 -3.737 -8.802 1.00 95.56 219 GLY A C 1
ATOM 1753 O O . GLY A 1 219 ? -4.351 -3.858 -9.907 1.00 95.56 219 GLY A O 1
ATOM 1754 N N . VAL A 1 220 ? -2.807 -2.898 -8.577 1.00 96.25 220 VAL A N 1
ATOM 1755 C CA . VAL A 1 220 ? -2.262 -1.967 -9.581 1.00 96.25 220 VAL A CA 1
ATOM 1756 C C . VAL A 1 220 ? -1.731 -2.688 -10.826 1.00 96.25 220 VAL A C 1
ATOM 1758 O O . VAL A 1 220 ? -1.789 -2.124 -11.912 1.00 96.25 220 VAL A O 1
ATOM 1761 N N . MET A 1 221 ? -1.248 -3.932 -10.710 1.00 96.06 221 MET A N 1
ATOM 1762 C CA . MET A 1 221 ? -0.769 -4.691 -11.876 1.00 96.06 221 MET A CA 1
ATOM 1763 C C . MET A 1 221 ? -1.910 -4.990 -12.855 1.00 96.06 221 MET A C 1
ATOM 1765 O O . MET A 1 221 ? -1.793 -4.712 -14.041 1.00 96.06 221 MET A O 1
ATOM 1769 N N . VAL A 1 222 ? -3.037 -5.481 -12.334 1.00 95.69 222 VAL A N 1
ATOM 1770 C CA . VAL A 1 222 ? -4.245 -5.819 -13.108 1.00 95.69 222 VAL A CA 1
ATOM 1771 C C . VAL A 1 222 ? -4.909 -4.566 -13.679 1.00 95.69 222 VAL A C 1
ATOM 1773 O O . VAL A 1 222 ? -5.274 -4.539 -14.854 1.00 95.69 222 VAL A O 1
ATOM 1776 N N . ARG A 1 223 ? -5.000 -3.498 -12.874 1.00 96.38 223 ARG A N 1
ATOM 1777 C CA . ARG A 1 223 ? -5.528 -2.204 -13.331 1.00 96.38 223 ARG A CA 1
ATOM 1778 C C . ARG A 1 223 ? -4.631 -1.538 -14.367 1.00 96.38 223 ARG A C 1
ATOM 1780 O O . ARG A 1 223 ? -5.147 -0.938 -15.301 1.00 96.38 223 ARG A O 1
ATOM 1787 N N . GLY A 1 224 ? -3.310 -1.668 -14.242 1.00 94.75 224 GLY A N 1
ATOM 1788 C CA . GLY A 1 224 ? -2.343 -1.170 -15.223 1.00 94.75 224 GLY A CA 1
ATOM 1789 C C . GLY A 1 224 ? -2.537 -1.797 -16.600 1.00 94.75 224 GLY A C 1
ATOM 1790 O O . GLY A 1 224 ? -2.490 -1.089 -17.600 1.00 94.75 224 GLY A O 1
ATOM 1791 N N . SER A 1 225 ? -2.832 -3.098 -16.640 1.00 94.00 225 SER A N 1
ATOM 1792 C CA . SER A 1 225 ? -3.123 -3.855 -17.867 1.00 94.00 225 SER A CA 1
ATOM 1793 C C . SER A 1 225 ? -4.516 -3.598 -18.462 1.00 94.00 225 SER A C 1
ATOM 1795 O O . SER A 1 225 ? -4.846 -4.186 -19.487 1.00 94.00 225 SER A O 1
ATOM 1797 N N . GLY A 1 226 ? -5.340 -2.738 -17.850 1.00 92.56 226 GLY A N 1
ATOM 1798 C CA . GLY A 1 226 ? -6.643 -2.327 -18.389 1.00 92.56 226 GLY A CA 1
ATOM 1799 C C . GLY A 1 226 ? -7.864 -3.045 -17.809 1.00 92.56 226 GLY A C 1
ATOM 1800 O O . GLY A 1 226 ? -8.978 -2.822 -18.282 1.00 92.56 226 GLY A O 1
ATOM 1801 N N . ILE A 1 227 ? -7.702 -3.888 -16.784 1.00 92.94 227 ILE A N 1
ATOM 1802 C CA . ILE A 1 227 ? -8.825 -4.590 -16.148 1.00 92.94 227 ILE A CA 1
ATOM 1803 C C . ILE A 1 227 ? -9.370 -3.728 -14.988 1.00 92.94 227 ILE A C 1
ATOM 1805 O O . ILE A 1 227 ? -8.649 -3.510 -14.009 1.00 92.94 227 ILE A O 1
ATOM 1809 N N . PRO A 1 228 ? -10.635 -3.259 -15.032 1.00 93.81 228 PRO A N 1
ATOM 1810 C CA . PRO A 1 228 ? -11.225 -2.417 -13.988 1.00 93.81 228 PRO A CA 1
ATOM 1811 C C . PRO A 1 228 ? -11.635 -3.244 -12.754 1.00 93.81 228 PRO A C 1
ATOM 1813 O O . PRO A 1 228 ? -12.817 -3.420 -12.469 1.00 93.81 228 PRO A O 1
ATOM 1816 N N . TRP A 1 229 ? -10.653 -3.784 -12.024 1.00 94.12 229 TRP A N 1
ATOM 1817 C CA . TRP A 1 229 ? -10.876 -4.630 -10.848 1.00 94.12 229 TRP A CA 1
ATOM 1818 C C . TRP A 1 229 ? -10.337 -3.991 -9.561 1.00 94.12 229 TRP A C 1
ATOM 1820 O O . TRP A 1 229 ? -9.145 -3.696 -9.423 1.00 94.12 229 TRP A O 1
ATOM 1830 N N . ASP A 1 230 ? -11.223 -3.808 -8.582 1.00 95.62 230 ASP A N 1
ATOM 1831 C CA . ASP A 1 230 ? -10.883 -3.409 -7.214 1.00 95.62 230 ASP A CA 1
ATOM 1832 C C . ASP A 1 230 ? -11.859 -4.059 -6.226 1.00 95.62 230 ASP A C 1
ATOM 1834 O O . ASP A 1 230 ? -13.078 -4.044 -6.433 1.00 95.62 230 ASP A O 1
ATOM 1838 N N . LEU A 1 231 ? -11.322 -4.624 -5.142 1.00 95.44 231 LEU A N 1
ATOM 1839 C CA . LEU A 1 231 ? -12.118 -5.310 -4.125 1.00 95.44 231 LEU A CA 1
ATOM 1840 C C . LEU A 1 231 ? -13.065 -4.354 -3.397 1.00 95.44 231 LEU A C 1
ATOM 1842 O O . LEU A 1 231 ? -14.186 -4.745 -3.098 1.00 95.44 231 LEU A O 1
ATOM 1846 N N . ARG A 1 232 ? -12.678 -3.091 -3.186 1.00 94.75 232 ARG A N 1
ATOM 1847 C CA . ARG A 1 232 ? -13.484 -2.111 -2.439 1.00 94.75 232 ARG A CA 1
ATOM 1848 C C . ARG A 1 232 ? -14.785 -1.734 -3.149 1.00 94.75 232 ARG A C 1
ATOM 1850 O O . ARG A 1 232 ? -15.709 -1.281 -2.488 1.00 94.75 232 ARG A O 1
ATOM 1857 N N . LYS A 1 233 ? -14.865 -1.922 -4.473 1.00 92.94 233 LYS A N 1
ATOM 1858 C CA . LYS A 1 233 ? -16.100 -1.744 -5.260 1.00 92.94 233 LYS A CA 1
ATOM 1859 C C . LYS A 1 233 ? -16.765 -3.070 -5.624 1.00 92.94 233 LYS A C 1
ATOM 1861 O O . LYS A 1 233 ? -17.983 -3.166 -5.577 1.00 92.94 233 LYS A O 1
ATOM 1866 N N . SER A 1 234 ? -15.983 -4.082 -6.003 1.00 93.31 234 SER A N 1
ATOM 1867 C CA . SER A 1 234 ? -16.528 -5.346 -6.527 1.00 93.31 234 SER A CA 1
ATOM 1868 C C . SER A 1 234 ? -17.057 -6.258 -5.419 1.00 93.31 234 SER A C 1
ATOM 1870 O O . SER A 1 234 ? -18.013 -7.001 -5.625 1.00 93.31 234 SER A O 1
ATOM 1872 N N . GLN A 1 235 ? -16.409 -6.233 -4.253 1.00 93.81 235 GLN A N 1
ATOM 1873 C CA . GLN A 1 235 ? -16.754 -7.020 -3.069 1.00 93.81 235 GLN A CA 1
ATOM 1874 C C . GLN A 1 235 ? -16.549 -6.139 -1.827 1.00 93.81 235 GLN A C 1
ATOM 1876 O O . GLN A 1 235 ? -15.602 -6.365 -1.065 1.00 93.81 235 GLN A O 1
ATOM 1881 N N . PRO A 1 236 ? -17.374 -5.086 -1.665 1.00 92.12 236 PRO A N 1
ATOM 1882 C CA . PRO A 1 236 ? -17.168 -4.096 -0.621 1.00 92.12 236 PRO A CA 1
ATOM 1883 C C . PRO A 1 236 ? -17.169 -4.749 0.765 1.00 92.12 236 PRO A C 1
ATOM 1885 O O . PRO A 1 236 ? -17.918 -5.685 1.049 1.00 92.12 236 PRO A O 1
ATOM 1888 N N . TYR A 1 237 ? -16.296 -4.236 1.624 1.00 92.56 237 TYR A N 1
ATOM 1889 C CA . TYR A 1 237 ? -16.154 -4.615 3.024 1.00 92.56 237 TYR A CA 1
ATOM 1890 C C . TYR A 1 237 ? -16.157 -3.349 3.888 1.00 92.56 237 TYR A C 1
ATOM 1892 O O . TYR A 1 237 ? -15.915 -2.250 3.382 1.00 92.56 237 TYR A O 1
ATOM 1900 N N . GLU A 1 238 ? -16.424 -3.496 5.188 1.00 92.00 238 GLU A N 1
ATOM 1901 C CA . GLU A 1 238 ? -16.605 -2.362 6.109 1.00 92.00 238 GLU A CA 1
ATOM 1902 C C . GLU A 1 238 ? -17.622 -1.345 5.547 1.00 92.00 238 GLU A C 1
ATOM 1904 O O . GLU A 1 238 ? -18.707 -1.733 5.122 1.00 92.00 238 GLU A O 1
ATOM 1909 N N . CYS A 1 239 ? -17.268 -0.057 5.516 1.00 93.19 239 CYS A N 1
ATOM 1910 C CA . CYS A 1 239 ? -18.109 1.032 5.025 1.00 93.19 239 CYS A CA 1
ATOM 1911 C C . CYS A 1 239 ? -17.658 1.595 3.662 1.00 93.19 239 CYS A C 1
ATOM 1913 O O . CYS A 1 239 ? -18.078 2.689 3.294 1.00 93.19 239 CYS A O 1
ATOM 1915 N N . TYR A 1 240 ? -16.837 0.868 2.885 1.00 93.56 240 TYR A N 1
ATOM 1916 C CA . TYR A 1 240 ? -16.388 1.329 1.557 1.00 93.56 240 TYR A CA 1
ATOM 1917 C C . TYR A 1 240 ? -17.540 1.549 0.561 1.00 93.56 240 TYR A C 1
ATOM 1919 O O . TYR A 1 240 ? -17.404 2.370 -0.343 1.00 93.56 240 TYR A O 1
ATOM 1927 N N . GLU A 1 241 ? -18.671 0.857 0.733 1.00 93.88 241 GLU A N 1
ATOM 1928 C CA . GLU A 1 241 ? -19.879 1.041 -0.087 1.00 93.88 241 GLU A CA 1
ATOM 1929 C C . GLU A 1 241 ? -20.499 2.439 0.080 1.00 93.88 241 GLU A C 1
ATOM 1931 O O . GLU A 1 241 ? -21.096 2.969 -0.853 1.00 93.88 241 GLU A O 1
ATOM 1936 N N . GLU A 1 242 ? -20.308 3.074 1.240 1.00 92.44 242 GLU A N 1
ATOM 1937 C CA . GLU A 1 242 ? -20.791 4.433 1.503 1.00 92.44 242 GLU A CA 1
ATOM 1938 C C . GLU A 1 242 ? -19.848 5.529 0.982 1.00 92.44 242 GLU A C 1
ATOM 1940 O O . GLU A 1 242 ? -20.162 6.713 1.132 1.00 92.44 242 GLU A O 1
ATOM 1945 N N . MET A 1 243 ? -18.681 5.156 0.446 1.00 93.94 243 MET A N 1
ATOM 1946 C CA . MET A 1 243 ? -17.629 6.091 0.050 1.00 93.94 243 MET A CA 1
ATOM 1947 C C . MET A 1 243 ? -17.660 6.353 -1.456 1.00 93.94 243 MET A C 1
ATOM 1949 O O . MET A 1 243 ? -17.648 5.435 -2.287 1.00 93.94 243 MET A O 1
ATOM 1953 N N . GLU A 1 244 ? -17.615 7.629 -1.823 1.00 95.69 244 GLU A N 1
ATOM 1954 C CA . GLU A 1 244 ? -17.559 8.062 -3.212 1.00 95.69 244 GLU A CA 1
ATOM 1955 C C . GLU A 1 244 ? -16.105 8.266 -3.654 1.00 95.69 244 GLU A C 1
ATOM 1957 O O . GLU A 1 244 ? -15.431 9.207 -3.237 1.00 95.69 244 GLU A O 1
ATOM 1962 N N . PHE A 1 245 ? -15.622 7.369 -4.506 1.00 96.44 245 PHE A N 1
ATOM 1963 C CA . PHE A 1 245 ? -14.280 7.397 -5.085 1.00 96.44 245 PHE A CA 1
ATOM 1964 C C . PHE A 1 245 ? -14.271 6.667 -6.427 1.00 96.44 245 PHE A C 1
ATOM 1966 O O . PHE A 1 245 ? -15.108 5.779 -6.659 1.00 96.44 245 PHE A O 1
ATOM 1973 N N . ASP A 1 246 ? -13.303 7.026 -7.260 1.00 95.81 246 ASP A N 1
ATOM 1974 C CA . ASP A 1 246 ? -13.071 6.452 -8.579 1.00 95.81 246 ASP A CA 1
ATOM 1975 C C . ASP A 1 246 ? -11.894 5.466 -8.559 1.00 95.81 246 ASP A C 1
ATOM 1977 O O . ASP A 1 246 ? -11.067 5.451 -7.647 1.00 95.81 246 ASP A O 1
ATOM 1981 N N . ILE A 1 247 ? -11.840 4.576 -9.552 1.00 94.81 247 ILE A N 1
ATOM 1982 C CA . ILE A 1 247 ? -10.748 3.605 -9.689 1.00 94.81 247 ILE A CA 1
ATOM 1983 C C . ILE A 1 247 ? -9.953 3.953 -10.947 1.00 94.81 247 ILE A C 1
ATOM 1985 O O . ILE A 1 247 ? -10.488 3.800 -12.049 1.00 94.81 247 ILE A O 1
ATOM 1989 N N . PRO A 1 248 ? -8.684 4.372 -10.819 1.00 96.06 248 PRO A N 1
ATOM 1990 C CA . PRO A 1 248 ? -7.836 4.611 -11.977 1.00 96.06 248 PRO A CA 1
ATOM 1991 C C . PRO A 1 248 ? -7.472 3.290 -12.667 1.00 96.06 248 PRO A C 1
ATOM 1993 O O . PRO A 1 248 ? -7.116 2.300 -12.025 1.00 96.06 248 PRO A O 1
ATOM 1996 N N . VAL A 1 249 ? -7.557 3.281 -13.998 1.00 96.19 249 VAL A N 1
ATOM 1997 C CA . VAL A 1 249 ? -7.267 2.118 -14.849 1.00 96.19 249 VAL A CA 1
ATOM 1998 C C . VAL A 1 249 ? -6.309 2.549 -15.957 1.00 96.19 249 VAL A C 1
ATOM 2000 O O . VAL A 1 249 ? -6.507 3.585 -16.595 1.00 96.19 249 VAL A O 1
ATOM 2003 N N . GLY A 1 250 ? -5.256 1.759 -16.155 1.00 93.00 250 GLY A N 1
ATOM 2004 C CA . GLY A 1 250 ? -4.240 1.965 -17.182 1.00 93.00 250 GLY A CA 1
ATOM 2005 C C . GLY A 1 250 ? -4.732 1.534 -18.560 1.00 93.00 250 GLY A C 1
ATOM 2006 O O . GLY A 1 250 ? -5.818 0.973 -18.705 1.00 93.00 250 GLY A O 1
ATOM 2007 N N . LYS A 1 251 ? -3.938 1.813 -19.592 1.00 92.75 251 LYS A N 1
ATOM 2008 C CA . LYS A 1 251 ? -4.297 1.506 -20.986 1.00 92.75 251 LYS A CA 1
ATOM 2009 C C . LYS A 1 251 ? -3.301 0.574 -21.660 1.00 92.75 251 LYS A C 1
ATOM 2011 O O . LYS A 1 251 ? -3.704 -0.241 -22.482 1.00 92.75 251 LYS A O 1
ATOM 2016 N N . ASN A 1 252 ? -2.024 0.703 -21.322 1.00 93.56 252 ASN A N 1
ATOM 2017 C CA . ASN A 1 252 ? -0.912 0.092 -22.037 1.00 93.56 252 ASN A CA 1
ATOM 2018 C C . ASN A 1 252 ? -0.311 -1.103 -21.284 1.00 93.56 252 ASN A C 1
ATOM 2020 O O . ASN A 1 252 ? 0.364 -1.926 -21.894 1.00 93.56 252 ASN A O 1
ATOM 2024 N N . GLY A 1 253 ? -0.531 -1.215 -19.968 1.00 93.31 253 GLY A N 1
ATOM 2025 C CA . GLY A 1 253 ? 0.049 -2.293 -19.158 1.00 93.31 253 GLY A CA 1
ATOM 2026 C C . GLY A 1 253 ? 1.530 -2.116 -18.828 1.00 93.31 253 GLY A C 1
ATOM 2027 O O . GLY A 1 253 ? 2.157 -3.064 -18.352 1.00 93.31 253 GLY A O 1
ATOM 2028 N N . ASP A 1 254 ? 2.099 -0.934 -19.064 1.00 96.12 254 ASP A N 1
ATOM 2029 C CA . ASP A 1 254 ? 3.506 -0.629 -18.812 1.00 96.12 254 ASP A CA 1
ATOM 2030 C C . ASP A 1 254 ? 3.763 -0.125 -17.380 1.00 96.12 254 ASP A C 1
ATOM 2032 O O . ASP A 1 254 ? 2.876 -0.031 -16.524 1.00 96.12 254 ASP A O 1
ATOM 2036 N N . THR A 1 255 ? 5.031 0.151 -17.078 1.00 95.56 255 THR A N 1
ATOM 2037 C CA . THR A 1 255 ? 5.434 0.629 -15.752 1.00 95.56 255 THR A CA 1
ATOM 2038 C C . THR A 1 255 ? 4.984 2.063 -15.490 1.00 95.56 255 THR A C 1
ATOM 2040 O O . THR A 1 255 ? 4.725 2.407 -14.335 1.00 95.56 255 THR A O 1
ATOM 2043 N N . TYR A 1 256 ? 4.848 2.883 -16.534 1.00 96.19 256 TYR A N 1
ATOM 2044 C CA . TYR A 1 256 ? 4.395 4.262 -16.406 1.00 96.19 256 TYR A CA 1
ATOM 2045 C C . TYR A 1 256 ? 2.923 4.342 -15.982 1.00 96.19 256 TYR A C 1
ATOM 2047 O O . TYR A 1 256 ? 2.623 5.000 -14.987 1.00 96.19 256 TYR A O 1
ATOM 2055 N N . ASP A 1 257 ? 2.027 3.596 -16.630 1.00 95.62 257 ASP A N 1
ATOM 2056 C CA . ASP A 1 257 ? 0.607 3.530 -16.265 1.00 95.62 257 ASP A CA 1
ATOM 2057 C C . ASP A 1 257 ? 0.424 3.079 -14.811 1.00 95.62 257 ASP A C 1
ATOM 2059 O O . ASP A 1 257 ? -0.373 3.646 -14.063 1.00 95.62 257 ASP A O 1
ATOM 2063 N N . ARG A 1 258 ? 1.219 2.100 -14.361 1.00 96.69 258 ARG A N 1
ATOM 2064 C CA . ARG A 1 258 ? 1.211 1.647 -12.960 1.00 96.69 258 ARG A CA 1
ATOM 2065 C C . ARG A 1 258 ? 1.661 2.726 -11.976 1.00 96.69 258 ARG A C 1
ATOM 2067 O O . ARG A 1 258 ? 1.240 2.696 -10.821 1.00 96.69 258 ARG A O 1
ATOM 2074 N N . GLN A 1 259 ? 2.539 3.639 -12.382 1.00 95.19 259 GLN A N 1
ATOM 2075 C CA . GLN A 1 259 ? 2.953 4.767 -11.545 1.00 95.19 259 GLN A CA 1
ATOM 2076 C C . GLN A 1 259 ? 1.880 5.855 -11.503 1.00 95.19 259 GLN A C 1
ATOM 2078 O O . GLN A 1 259 ? 1.537 6.316 -10.416 1.00 95.19 259 GLN A O 1
ATOM 2083 N N . VAL A 1 260 ? 1.264 6.169 -12.643 1.00 95.75 260 VAL A N 1
ATOM 2084 C CA . VAL A 1 260 ? 0.133 7.106 -12.715 1.00 95.75 260 VAL A CA 1
ATOM 2085 C C . VAL A 1 260 ? -1.040 6.620 -11.860 1.00 95.75 260 VAL A C 1
ATOM 2087 O O . VAL A 1 260 ? -1.570 7.383 -11.062 1.00 95.75 260 VAL A O 1
ATOM 2090 N N . ILE A 1 261 ? -1.388 5.329 -11.929 1.00 96.75 261 ILE A N 1
ATOM 2091 C CA . ILE A 1 261 ? -2.436 4.731 -11.083 1.00 96.75 261 ILE A CA 1
ATOM 2092 C C . ILE A 1 261 ? -2.162 4.966 -9.594 1.00 96.75 261 ILE A C 1
ATOM 2094 O O . ILE A 1 261 ? -3.086 5.283 -8.858 1.00 96.75 261 ILE A O 1
ATOM 2098 N N . ARG A 1 262 ? -0.910 4.837 -9.134 1.00 96.81 262 ARG A N 1
ATOM 2099 C CA . ARG A 1 262 ? -0.566 5.068 -7.719 1.00 96.81 262 ARG A CA 1
ATOM 2100 C C . ARG A 1 262 ? -0.686 6.536 -7.323 1.00 96.81 262 ARG A C 1
ATOM 2102 O O . ARG A 1 262 ? -1.111 6.808 -6.204 1.00 96.81 262 ARG A O 1
ATOM 2109 N N . MET A 1 263 ? -0.330 7.458 -8.218 1.00 96.31 263 MET A N 1
ATOM 2110 C CA . MET A 1 263 ? -0.530 8.895 -8.000 1.00 96.31 263 MET A CA 1
ATOM 2111 C C . MET A 1 263 ? -2.018 9.223 -7.857 1.00 96.31 263 MET A C 1
ATOM 2113 O O . MET A 1 263 ? -2.410 9.852 -6.878 1.00 96.31 263 MET A O 1
ATOM 2117 N N . GLU A 1 264 ? -2.855 8.711 -8.760 1.00 97.00 264 GLU A N 1
ATOM 2118 C CA . GLU A 1 264 ? -4.308 8.903 -8.704 1.00 97.00 264 GLU A CA 1
ATOM 2119 C C . GLU A 1 264 ? -4.946 8.197 -7.497 1.00 97.00 264 GLU A C 1
ATOM 2121 O O . GLU A 1 264 ? -5.799 8.771 -6.824 1.00 97.00 264 GLU A O 1
ATOM 2126 N N . GLU A 1 265 ? -4.489 6.994 -7.129 1.00 97.56 265 GLU A N 1
ATOM 2127 C CA . GLU A 1 265 ? -4.962 6.305 -5.921 1.00 97.56 265 GLU A CA 1
ATOM 2128 C C . GLU A 1 265 ? -4.658 7.101 -4.645 1.00 97.56 265 GLU A C 1
ATOM 2130 O O . GLU A 1 265 ? -5.477 7.075 -3.730 1.00 97.56 265 GLU A O 1
ATOM 2135 N N . MET A 1 266 ? -3.549 7.851 -4.575 1.00 97.12 266 MET A N 1
ATOM 2136 C CA . MET A 1 266 ? -3.305 8.757 -3.444 1.00 97.12 266 MET A CA 1
ATOM 2137 C C . MET A 1 266 ? -4.344 9.883 -3.381 1.00 97.12 266 MET A C 1
ATOM 2139 O O . MET A 1 266 ? -4.803 10.216 -2.290 1.00 97.12 266 MET A O 1
ATOM 2143 N N . ARG A 1 267 ? -4.764 10.439 -4.525 1.00 97.31 267 ARG A N 1
ATOM 2144 C CA . ARG A 1 267 ? -5.806 11.483 -4.585 1.00 97.31 267 ARG A CA 1
ATOM 2145 C C . ARG A 1 267 ? -7.162 10.943 -4.142 1.00 97.31 267 ARG A C 1
ATOM 2147 O O . ARG A 1 267 ? -7.839 11.562 -3.320 1.00 97.31 267 ARG A O 1
ATOM 2154 N N . GLU A 1 268 ? -7.515 9.750 -4.608 1.00 97.31 268 GLU A N 1
ATOM 2155 C CA . GLU A 1 268 ? -8.755 9.080 -4.215 1.00 97.31 268 GLU A CA 1
ATOM 2156 C C . GLU A 1 268 ? -8.740 8.655 -2.739 1.00 97.31 268 GLU A C 1
ATOM 2158 O O . GLU A 1 268 ? -9.744 8.817 -2.045 1.00 97.31 268 GLU A O 1
ATOM 2163 N N . SER A 1 269 ? -7.599 8.212 -2.198 1.00 97.44 269 SER A N 1
ATOM 2164 C CA . SER A 1 269 ? -7.455 7.968 -0.755 1.00 97.44 269 SER A CA 1
ATOM 2165 C C . SER A 1 269 ? -7.736 9.221 0.064 1.00 97.44 269 SER A C 1
ATOM 2167 O O . SER A 1 269 ? -8.471 9.154 1.046 1.00 97.44 269 SER A O 1
ATOM 2169 N N . VAL A 1 270 ? -7.220 10.378 -0.353 1.00 96.44 270 VAL A N 1
ATOM 2170 C CA . VAL A 1 270 ? -7.465 11.657 0.328 1.00 96.44 270 VAL A CA 1
ATOM 2171 C C . VAL A 1 270 ? -8.948 12.046 0.276 1.00 96.44 270 VAL A C 1
ATOM 2173 O O . VAL A 1 270 ? -9.505 12.519 1.273 1.00 96.44 270 VAL A O 1
ATOM 2176 N N . LYS A 1 271 ? -9.628 11.788 -0.849 1.00 96.94 271 LYS A N 1
ATOM 2177 C CA . LYS A 1 271 ? -11.081 11.980 -0.991 1.00 96.94 271 LYS A CA 1
ATOM 2178 C C . LYS A 1 271 ? -11.869 11.097 -0.015 1.00 96.94 271 LYS A C 1
ATOM 2180 O O . LYS A 1 271 ? -12.822 11.577 0.605 1.00 96.94 271 LYS A O 1
ATOM 2185 N N . ILE A 1 272 ? -11.460 9.839 0.163 1.00 97.25 272 ILE A N 1
ATOM 2186 C CA . ILE A 1 272 ? -12.065 8.915 1.137 1.00 97.25 272 ILE A CA 1
ATOM 2187 C C . ILE A 1 272 ? -11.771 9.370 2.573 1.00 97.25 272 ILE A C 1
ATOM 2189 O O . ILE A 1 272 ? -12.678 9.380 3.404 1.00 97.25 272 ILE A O 1
ATOM 2193 N N . MET A 1 273 ? -10.541 9.799 2.872 1.00 96.62 273 MET A N 1
ATOM 2194 C CA . MET A 1 273 ? -10.169 10.314 4.196 1.00 96.62 273 MET A CA 1
ATOM 2195 C C . MET A 1 273 ? -11.041 11.506 4.598 1.00 96.62 273 MET A C 1
ATOM 2197 O O . MET A 1 273 ? -11.571 11.521 5.708 1.00 96.62 273 MET A O 1
ATOM 2201 N N . ARG A 1 274 ? -11.269 12.462 3.684 1.00 96.12 274 ARG A N 1
ATOM 2202 C CA . ARG A 1 274 ? -12.155 13.611 3.930 1.00 96.12 274 ARG A CA 1
ATOM 2203 C C . ARG A 1 274 ? -13.576 13.163 4.282 1.00 96.12 274 ARG A C 1
ATOM 2205 O O . ARG A 1 274 ? -14.149 13.647 5.254 1.00 96.12 274 ARG A O 1
ATOM 2212 N N . GLN A 1 275 ? -14.128 12.211 3.528 1.00 96.19 275 GLN A N 1
ATOM 2213 C CA . GLN A 1 275 ? -15.458 11.649 3.797 1.00 96.19 275 GLN A CA 1
ATOM 2214 C C . GLN A 1 275 ? -15.521 10.930 5.149 1.00 96.19 275 GLN A C 1
ATOM 2216 O O . GLN A 1 275 ? -16.499 11.089 5.879 1.00 96.19 275 GLN A O 1
ATOM 2221 N N . CYS A 1 276 ? -14.472 10.190 5.514 1.00 95.25 276 CYS A N 1
ATOM 2222 C CA . CYS A 1 276 ? -14.376 9.531 6.814 1.00 95.25 276 CYS A CA 1
ATOM 2223 C C . CYS A 1 276 ? -14.352 10.547 7.963 1.00 95.25 276 CYS A C 1
ATOM 2225 O O . CYS A 1 276 ? -15.090 10.364 8.926 1.00 95.25 276 CYS A O 1
ATOM 2227 N N . CYS A 1 277 ? -13.572 11.630 7.863 1.00 93.75 277 CYS A N 1
ATOM 2228 C CA . CYS A 1 277 ? -13.527 12.672 8.897 1.00 93.75 277 CYS A CA 1
ATOM 2229 C C . CYS A 1 277 ? -14.885 13.361 9.096 1.00 93.75 277 CYS A C 1
ATOM 2231 O O . CYS A 1 277 ? -15.275 13.616 10.234 1.00 93.75 277 CYS A O 1
ATOM 2233 N N . VAL A 1 278 ? -15.623 13.629 8.011 1.00 93.88 278 VAL A N 1
ATOM 2234 C CA . VAL A 1 278 ? -16.977 14.206 8.091 1.00 93.88 278 VAL A CA 1
ATOM 2235 C C . VAL A 1 278 ? -17.939 13.238 8.776 1.00 93.88 278 VAL A C 1
ATOM 2237 O O . VAL A 1 278 ? -18.599 13.623 9.738 1.00 93.88 278 VAL A O 1
ATOM 2240 N N . LYS A 1 279 ? -17.975 11.975 8.331 1.00 93.19 279 LYS A N 1
ATOM 2241 C CA . LYS A 1 279 ? -18.852 10.943 8.903 1.00 93.19 279 LYS A CA 1
ATOM 2242 C C . LYS A 1 279 ? -18.549 10.698 10.383 1.00 93.19 279 LYS A C 1
ATOM 2244 O O . LYS A 1 279 ? -19.479 10.713 11.172 1.00 93.19 279 LYS A O 1
ATOM 2249 N N . LEU A 1 280 ? -17.270 10.634 10.774 1.00 90.88 280 LEU A N 1
ATOM 2250 C CA . LEU A 1 280 ? -16.834 10.434 12.167 1.00 90.88 280 LEU A CA 1
ATOM 2251 C C . LEU A 1 280 ? -17.285 11.529 13.155 1.00 90.88 280 LEU A C 1
ATOM 2253 O O . LEU A 1 280 ? -17.156 11.360 14.373 1.00 90.88 280 LEU A O 1
ATOM 2257 N N . ARG A 1 281 ? -17.739 12.684 12.648 1.00 87.75 281 ARG A N 1
ATOM 2258 C CA . ARG A 1 281 ? -18.297 13.788 13.446 1.00 87.75 281 ARG A CA 1
ATOM 2259 C C . ARG A 1 281 ? -19.823 13.739 13.536 1.00 87.75 281 ARG A C 1
ATOM 2261 O O . ARG A 1 281 ? -20.407 14.479 14.328 1.00 87.75 281 ARG A O 1
ATOM 2268 N N . GLU A 1 282 ? -20.480 12.902 12.741 1.00 86.81 282 GLU A N 1
ATOM 2269 C CA . GLU A 1 282 ? -21.925 12.725 12.796 1.00 86.81 282 GLU A CA 1
ATOM 2270 C C . GLU A 1 282 ? -22.329 11.924 14.047 1.00 86.81 282 GLU A C 1
ATOM 2272 O O . GLU A 1 282 ? -21.596 11.051 14.511 1.00 86.81 282 GLU A O 1
ATOM 2277 N N . PRO A 1 283 ? -23.534 12.152 14.602 1.00 67.50 283 PRO A N 1
ATOM 2278 C CA . PRO A 1 283 ? -24.007 11.434 15.790 1.00 67.50 283 PRO A CA 1
ATOM 2279 C C . PRO A 1 283 ? -24.151 9.914 15.588 1.00 67.50 283 PRO A C 1
ATOM 2281 O O . PRO A 1 283 ? -24.280 9.180 16.565 1.00 67.50 283 PRO A O 1
ATOM 2284 N N . ALA A 1 284 ? -24.149 9.439 14.337 1.00 62.59 284 ALA A N 1
ATOM 2285 C CA . ALA A 1 284 ? -24.201 8.021 13.987 1.00 62.59 284 ALA A CA 1
ATOM 2286 C C . ALA A 1 284 ? -22.830 7.315 14.039 1.00 62.59 284 ALA A C 1
ATOM 2288 O O . ALA A 1 284 ? -22.793 6.085 13.910 1.00 62.59 284 ALA A O 1
ATOM 2289 N N . GLY A 1 285 ? -21.742 8.061 14.268 1.00 50.53 285 GLY A N 1
ATOM 2290 C CA . GLY A 1 285 ? -20.408 7.519 14.516 1.00 50.53 285 GLY A CA 1
ATOM 2291 C C . GLY A 1 285 ? -19.326 8.124 13.659 1.00 50.53 285 GLY A C 1
ATOM 2292 O O . GLY A 1 285 ? -19.513 8.135 12.427 1.00 50.53 285 GLY A O 1
#

Foldseek 3Di:
DDPPPQQFDWDWDDLDDLLVVHGKIWTFTDDDPDTPDIDIDDDPPPDCLVVVVVVDDLLRSLLSQLVPPQQQSLLSSVVSLVVVCVVVVHDAALLLLLVSLLSNLLSLLSVLLCVLQVVCVVLPNPPSNVLSVVLLQLSLVLLCQQQVGSTSRSQADNRGGPDHHDLVSLVSLLVSLPVVVVSLVVSCVVALVDPSNCVVWPPAQADALVRCVVVVHDDLQNQQNFHQDDCCPPPNDRCSVVADFDQRGHDGSIRSSSSVRSSRSNNRSSSSNNVSSVVSPDPSD

pLDDT: mean 92.69, std 7.85, range [41.0, 97.75]

Radius of gyration: 21.21 Å; chains: 1; bounding box: 57×43×61 Å

Sequence (285 aa):
MTEHNIRNFAINFGPQHPAAHGVLRLVLELDGEIVERVDPHIGLLHRGTEKLIEHKTYLQATPYFDRLDYVSPMNQEHAFCLGIEKLLGLQVPRRAQLIRVLFCEIGRILSHLLNVTTQAMDVGALTPPLWGFEEREKLMIFYERASGARLHANYFRPGGVHQDLPPALIDDIEAFIDPFLQVVDDLDNLVMGNRIFKQRNVDIGIVTVDEAMAWGFSGVMVRGSGIPWDLRKSQPYECYEEMEFDIPVGKNGDTYDRQVIRMEEMRESVKIMRQCCVKLREPAG

Secondary structure (DSSP, 8-state):
-------PEEEEE-SS-GGGSSS-EEEEEEETTEEEEEEEE--TT---HHHHHHTS-HHHHHHHHTTTSSSSHHHHHHHHHHHHHHHHTPPPPHHHHHHHHHHHHHHHHHHHHHHHHHHHHHHT--HHHHHHHHHHHHHHHHHHHHHS-SS----EETTEESSPPPHHHHHHHHHHHHHHHHHHHHHIIIIIT-HHHHHTTTTSS---HHHHHHTT--THHHHHTT----HHHHS--TTGGG--------SS-SHHHHHHHHHHHHHHHHHHHHHHHHHTTSTT-